Protein AF-A0A7X4L0N2-F1 (afdb_monomer)

Structure (mmCIF, N/CA/C/O backbone):
data_AF-A0A7X4L0N2-F1
#
_entry.id   AF-A0A7X4L0N2-F1
#
loop_
_atom_site.group_PDB
_atom_site.id
_atom_site.type_symbol
_atom_site.label_atom_id
_atom_site.label_alt_id
_atom_site.label_comp_id
_atom_site.label_asym_id
_atom_site.label_entity_id
_atom_site.label_seq_id
_atom_site.pdbx_PDB_ins_code
_atom_site.Cartn_x
_atom_site.Cartn_y
_atom_site.Cartn_z
_atom_site.occupancy
_atom_site.B_iso_or_equiv
_atom_site.auth_seq_id
_atom_site.auth_comp_id
_atom_site.auth_asym_id
_atom_site.auth_atom_id
_atom_site.pdbx_PDB_model_num
ATOM 1 N N . MET A 1 1 ? 17.021 -0.120 -53.418 1.00 39.12 1 MET A N 1
ATOM 2 C CA . MET A 1 1 ? 16.908 1.314 -53.767 1.00 39.12 1 MET A CA 1
ATOM 3 C C . MET A 1 1 ? 18.293 1.989 -53.799 1.00 39.12 1 MET A C 1
ATOM 5 O O . MET A 1 1 ? 18.435 3.093 -53.309 1.00 39.12 1 MET A O 1
ATOM 9 N N . TYR A 1 2 ? 19.312 1.348 -54.395 1.00 42.09 2 TYR A N 1
ATOM 10 C CA . TYR A 1 2 ? 20.674 1.911 -54.547 1.00 42.09 2 TYR A CA 1
ATOM 11 C C . TYR A 1 2 ? 21.175 1.877 -56.008 1.00 42.09 2 TYR A C 1
ATOM 13 O O . TYR A 1 2 ? 22.270 2.333 -56.300 1.00 42.09 2 TYR A O 1
ATOM 21 N N . SER A 1 3 ? 20.363 1.367 -56.946 1.00 41.41 3 SER A N 1
ATOM 22 C CA . SER A 1 3 ? 20.765 1.154 -58.347 1.00 41.41 3 SER A CA 1
ATOM 23 C C . SER A 1 3 ? 20.463 2.333 -59.281 1.00 41.41 3 SER A C 1
ATOM 25 O O . SER A 1 3 ? 20.858 2.289 -60.438 1.00 41.41 3 SER A O 1
ATOM 27 N N . CYS A 1 4 ? 19.730 3.359 -58.830 1.00 43.22 4 CYS A N 1
ATOM 28 C CA . CYS A 1 4 ? 19.146 4.359 -59.738 1.00 43.22 4 CYS A CA 1
ATOM 29 C C . CYS A 1 4 ? 19.800 5.752 -59.669 1.00 43.22 4 CYS A C 1
ATOM 31 O O . CYS A 1 4 ? 19.360 6.669 -60.353 1.00 43.22 4 CYS A O 1
ATOM 33 N N . LEU A 1 5 ? 20.848 5.930 -58.863 1.00 45.19 5 LEU A N 1
ATOM 34 C CA . LEU A 1 5 ? 21.532 7.213 -58.685 1.00 45.19 5 LEU A CA 1
ATOM 35 C C . LEU A 1 5 ? 23.042 7.032 -58.871 1.00 45.19 5 LEU A C 1
ATOM 37 O O . LEU A 1 5 ? 23.766 7.050 -57.885 1.00 45.19 5 LEU A O 1
ATOM 41 N N . THR A 1 6 ? 23.516 6.804 -60.106 1.00 44.19 6 THR A N 1
ATOM 42 C CA . THR A 1 6 ? 24.745 7.421 -60.676 1.00 44.19 6 THR A CA 1
ATOM 43 C C . THR A 1 6 ? 25.108 6.868 -62.061 1.00 44.19 6 THR A C 1
ATOM 45 O O . THR A 1 6 ? 25.056 5.671 -62.314 1.00 44.19 6 THR A O 1
ATOM 48 N N . VAL A 1 7 ? 25.497 7.782 -62.958 1.00 46.03 7 VAL A N 1
ATOM 49 C CA . VAL A 1 7 ? 25.892 7.543 -64.359 1.00 46.03 7 VAL A CA 1
ATOM 50 C C . VAL A 1 7 ? 27.383 7.191 -64.514 1.00 46.03 7 VAL A C 1
ATOM 52 O O . VAL A 1 7 ? 27.776 6.767 -65.591 1.00 46.03 7 VAL A O 1
ATOM 55 N N . HIS A 1 8 ? 28.224 7.294 -63.480 1.00 45.50 8 HIS A N 1
ATOM 56 C CA . HIS A 1 8 ? 29.635 6.873 -63.512 1.00 45.50 8 HIS A CA 1
ATOM 57 C C . HIS A 1 8 ? 30.080 6.398 -62.123 1.00 45.50 8 HIS A C 1
ATOM 59 O O . HIS A 1 8 ? 30.066 7.183 -61.179 1.00 45.50 8 HIS A O 1
ATOM 65 N N . GLY A 1 9 ? 30.523 5.141 -62.034 1.00 45.06 9 GLY A N 1
ATOM 66 C CA . GLY A 1 9 ? 31.128 4.551 -60.839 1.00 45.06 9 GLY A CA 1
ATOM 67 C C . GLY A 1 9 ? 30.098 4.090 -59.812 1.00 45.06 9 GLY A C 1
ATOM 68 O O . GLY A 1 9 ? 29.329 4.887 -59.284 1.00 45.06 9 GLY A O 1
ATOM 69 N N . HIS A 1 10 ? 30.093 2.790 -59.513 1.00 54.72 10 HIS A N 1
ATOM 70 C CA . HIS A 1 10 ? 29.390 2.258 -58.350 1.00 54.72 10 HIS A CA 1
ATOM 71 C C . HIS A 1 10 ? 29.773 3.119 -57.136 1.00 54.72 10 HIS A C 1
ATOM 73 O O . HIS A 1 10 ? 30.952 3.391 -56.930 1.00 54.72 10 HIS A O 1
ATOM 79 N N . GLY A 1 11 ? 28.804 3.586 -56.341 1.00 56.03 11 GLY A N 1
ATOM 80 C CA . GLY A 1 11 ? 29.052 4.382 -55.125 1.00 56.03 11 GLY A CA 1
ATOM 81 C C . GLY A 1 11 ? 29.789 3.621 -54.009 1.00 56.03 11 GLY A C 1
ATOM 82 O O . GLY A 1 11 ? 29.656 3.977 -52.838 1.00 56.03 11 GLY A O 1
ATOM 83 N N . VAL A 1 12 ? 30.517 2.565 -54.377 1.00 60.78 12 VAL A N 1
ATOM 84 C CA . VAL A 1 12 ? 31.237 1.573 -53.590 1.00 60.78 12 VAL A CA 1
ATOM 85 C C . VAL A 1 12 ? 32.522 1.213 -54.351 1.00 60.78 12 VAL A C 1
ATOM 87 O O . VAL A 1 12 ? 32.530 1.156 -55.578 1.00 60.78 12 VAL A O 1
ATOM 90 N N . ASP A 1 13 ? 33.601 0.957 -53.622 1.00 63.72 13 ASP A N 1
ATOM 91 C CA . ASP A 1 13 ? 34.942 0.648 -54.134 1.00 63.72 13 ASP A CA 1
ATOM 92 C C . ASP A 1 13 ? 35.073 -0.674 -54.924 1.00 63.72 13 ASP A C 1
ATOM 94 O O . ASP A 1 13 ? 36.072 -0.870 -55.619 1.00 63.72 13 ASP A O 1
ATOM 98 N N . LYS A 1 14 ? 34.070 -1.564 -54.871 1.00 62.34 14 LYS A N 1
ATOM 99 C CA . LYS A 1 14 ? 34.075 -2.890 -55.518 1.00 62.34 14 LYS A CA 1
ATOM 100 C C . LYS A 1 14 ? 33.005 -3.038 -56.621 1.00 62.34 14 LYS A C 1
ATOM 102 O O . LYS A 1 14 ? 31.831 -2.751 -56.375 1.00 62.34 14 LYS A O 1
ATOM 107 N N . PRO A 1 15 ? 33.360 -3.532 -57.826 1.00 57.97 15 PRO A N 1
ATOM 108 C CA . PRO A 1 15 ? 32.390 -3.852 -58.875 1.00 57.97 15 PRO A CA 1
ATOM 109 C C . PRO A 1 15 ? 31.677 -5.188 -58.595 1.00 57.97 15 PRO A C 1
ATOM 111 O O . PRO A 1 15 ? 32.310 -6.154 -58.178 1.00 57.97 15 PRO A O 1
ATOM 114 N N . GLY A 1 16 ? 30.366 -5.261 -58.862 1.00 65.38 16 GLY A N 1
ATOM 115 C CA . GLY A 1 16 ? 29.588 -6.511 -58.788 1.00 65.38 16 GLY A CA 1
ATOM 116 C C . GLY A 1 16 ? 28.850 -6.797 -57.472 1.00 65.38 16 GLY A C 1
ATOM 117 O O . GLY A 1 16 ? 28.429 -7.933 -57.274 1.00 65.38 16 GLY A O 1
ATOM 118 N N . LEU A 1 17 ? 28.665 -5.806 -56.589 1.00 68.12 17 LEU A N 1
ATOM 119 C CA . LEU A 1 17 ? 27.910 -5.998 -55.342 1.00 68.12 17 LEU A CA 1
ATOM 120 C C . LEU A 1 17 ? 26.422 -6.280 -55.589 1.00 68.12 17 LEU A C 1
ATOM 122 O O . LEU A 1 17 ? 25.733 -5.541 -56.298 1.00 68.12 17 LEU A O 1
ATOM 126 N N . GLY A 1 18 ? 25.923 -7.326 -54.934 1.00 75.06 18 GLY A N 1
ATOM 127 C CA . GLY A 1 18 ? 24.515 -7.693 -54.905 1.00 75.06 18 GLY A CA 1
ATOM 128 C C . GLY A 1 18 ? 23.736 -7.014 -53.774 1.00 75.06 18 GLY A C 1
ATOM 129 O O . GLY A 1 18 ? 24.274 -6.326 -52.910 1.00 75.06 18 GLY A O 1
ATOM 130 N N . PHE A 1 19 ? 22.421 -7.249 -53.743 1.00 74.50 19 PHE A N 1
ATOM 131 C CA . PHE A 1 19 ? 21.537 -6.746 -52.682 1.00 74.50 19 PHE A CA 1
ATOM 132 C C . PHE A 1 19 ? 21.931 -7.249 -51.280 1.00 74.50 19 PHE A C 1
ATOM 134 O O . PHE A 1 19 ? 21.833 -6.502 -50.307 1.00 74.50 19 PHE A O 1
ATOM 141 N N . LEU A 1 20 ? 22.406 -8.495 -51.184 1.00 78.31 20 LEU A N 1
ATOM 142 C CA . LEU A 1 20 ? 22.849 -9.098 -49.925 1.00 78.31 20 LEU A CA 1
ATOM 143 C C . LEU A 1 20 ? 24.109 -8.423 -49.364 1.00 78.31 20 LEU A C 1
ATOM 145 O O . LEU A 1 20 ? 24.191 -8.241 -48.152 1.00 78.31 20 LEU A O 1
ATOM 149 N N . ASP A 1 21 ? 25.026 -7.970 -50.223 1.00 78.50 21 ASP A N 1
ATOM 150 C CA . ASP A 1 21 ? 26.235 -7.249 -49.801 1.00 78.50 21 ASP A CA 1
ATOM 151 C C . ASP A 1 21 ? 25.887 -5.879 -49.203 1.00 78.50 21 ASP A C 1
ATOM 153 O O . ASP A 1 21 ? 26.516 -5.428 -48.248 1.00 78.50 21 ASP A O 1
ATOM 157 N N . GLY A 1 22 ? 24.825 -5.240 -49.712 1.00 77.31 22 GLY A N 1
ATOM 158 C CA . GLY A 1 22 ? 24.276 -4.009 -49.140 1.00 77.31 22 GLY A CA 1
ATOM 159 C C . GLY A 1 22 ? 23.660 -4.211 -47.750 1.00 77.31 22 GLY A C 1
ATOM 160 O O . GLY A 1 22 ? 23.876 -3.390 -46.861 1.00 77.31 22 GLY A O 1
ATOM 161 N N . ILE A 1 23 ? 22.938 -5.319 -47.531 1.00 80.50 23 ILE A N 1
ATOM 162 C CA . ILE A 1 23 ? 22.416 -5.680 -46.199 1.00 80.50 23 ILE A CA 1
ATOM 163 C C . ILE A 1 23 ? 23.567 -5.991 -45.240 1.00 80.50 23 ILE A C 1
ATOM 165 O O . ILE A 1 23 ? 23.555 -5.521 -44.104 1.00 80.50 23 ILE A O 1
ATOM 169 N N . TYR A 1 24 ? 24.565 -6.752 -45.692 1.00 84.38 24 TYR A N 1
ATOM 170 C CA . TYR A 1 24 ? 25.760 -7.052 -44.907 1.00 84.38 24 TYR A CA 1
ATOM 171 C C . TYR A 1 24 ? 26.485 -5.764 -44.490 1.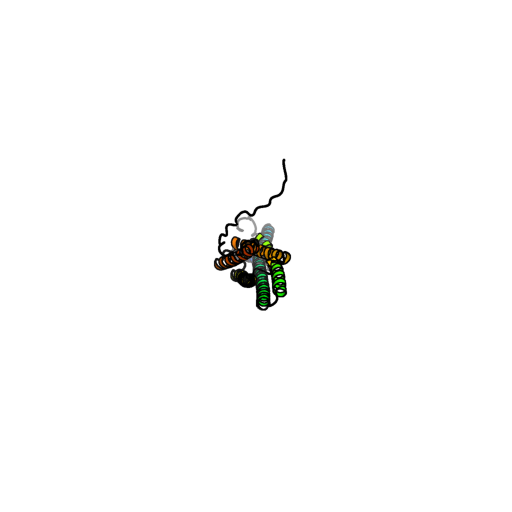00 84.38 24 TYR A C 1
ATOM 173 O O . TYR A 1 24 ? 26.742 -5.570 -43.302 1.00 84.38 24 TYR A O 1
ATOM 181 N N . PHE A 1 25 ? 26.710 -4.837 -45.428 1.00 81.88 25 PHE A N 1
ATOM 182 C CA . PHE A 1 25 ? 27.311 -3.537 -45.134 1.00 81.88 25 PHE A CA 1
ATOM 183 C C . PHE A 1 25 ? 26.478 -2.722 -44.129 1.00 81.88 25 PHE A C 1
ATOM 185 O O . PHE A 1 25 ? 27.037 -2.177 -43.176 1.00 81.88 25 PHE A O 1
ATOM 192 N N . SER A 1 26 ? 25.147 -2.688 -44.268 1.00 80.62 26 SER A N 1
ATOM 193 C CA . SER A 1 26 ? 24.251 -1.993 -43.327 1.00 80.62 26 SER A CA 1
ATOM 194 C C . SER A 1 26 ? 24.317 -2.601 -41.917 1.00 80.62 26 SER A C 1
ATOM 196 O O . SER A 1 26 ? 24.501 -1.874 -40.942 1.00 80.62 26 SER A O 1
ATOM 198 N N . ILE A 1 27 ? 24.287 -3.934 -41.785 1.00 82.56 27 ILE A N 1
ATOM 199 C CA . ILE A 1 27 ? 24.393 -4.626 -40.487 1.00 82.56 27 ILE A CA 1
ATOM 200 C C . ILE A 1 27 ? 25.751 -4.362 -39.829 1.00 82.56 27 ILE A C 1
ATOM 202 O O . ILE A 1 27 ? 25.794 -3.995 -38.656 1.00 82.56 27 ILE A O 1
ATOM 206 N N . VAL A 1 28 ? 26.858 -4.521 -40.562 1.00 84.38 28 VAL A N 1
ATOM 207 C CA . VAL A 1 28 ? 28.227 -4.290 -40.058 1.00 84.38 28 VAL A CA 1
ATOM 208 C C . VAL A 1 28 ? 28.423 -2.836 -39.622 1.00 84.38 28 VAL A C 1
ATOM 210 O O . VAL A 1 28 ? 29.102 -2.573 -38.628 1.00 84.38 28 VAL A O 1
ATOM 213 N N . THR A 1 29 ? 27.795 -1.893 -40.325 1.00 81.62 29 THR A N 1
ATOM 214 C CA . THR A 1 29 ? 27.862 -0.466 -39.989 1.00 81.62 29 THR A CA 1
ATOM 215 C C . THR A 1 29 ? 26.979 -0.123 -38.780 1.00 81.62 29 THR A C 1
ATOM 217 O O . THR A 1 29 ? 27.439 0.561 -37.871 1.00 81.62 29 THR A O 1
ATOM 220 N N . VAL A 1 30 ? 25.744 -0.638 -38.702 1.00 79.75 30 VAL A N 1
ATOM 221 C CA . VAL A 1 30 ? 24.815 -0.408 -37.571 1.00 79.75 30 VAL A CA 1
ATOM 222 C C . VAL A 1 30 ? 25.285 -1.084 -36.279 1.00 79.75 30 VAL A C 1
ATOM 224 O O . VAL A 1 30 ? 25.064 -0.560 -35.190 1.00 79.75 30 VAL A O 1
ATOM 227 N N . THR A 1 31 ? 25.953 -2.234 -36.378 1.00 82.44 31 THR A N 1
ATOM 228 C CA . THR A 1 31 ? 26.570 -2.927 -35.230 1.00 82.44 31 THR A CA 1
ATOM 229 C C . THR A 1 31 ? 27.902 -2.311 -34.800 1.00 82.44 31 THR A C 1
ATOM 231 O O . THR A 1 31 ? 28.523 -2.807 -33.861 1.00 82.44 31 THR A O 1
ATOM 234 N N . SER A 1 32 ? 28.344 -1.235 -35.462 1.00 81.88 32 SER A N 1
ATOM 235 C CA . SER A 1 32 ? 29.634 -0.577 -35.232 1.00 81.88 32 SER A CA 1
ATOM 236 C C . SER A 1 32 ? 30.846 -1.505 -35.402 1.00 81.88 32 SER A C 1
ATOM 238 O O . SER A 1 32 ? 31.927 -1.182 -34.916 1.00 81.88 32 SER A O 1
ATOM 240 N N . LEU A 1 33 ? 30.687 -2.651 -36.079 1.00 87.25 33 LEU A N 1
ATOM 241 C CA . LEU A 1 33 ? 31.784 -3.579 -36.366 1.00 87.25 33 LEU A CA 1
ATOM 242 C C . LEU A 1 33 ? 32.741 -2.982 -37.400 1.00 87.25 33 LEU A C 1
ATOM 244 O O . LEU A 1 33 ? 33.952 -3.051 -37.221 1.00 87.25 33 LEU A O 1
ATOM 248 N N . GLY A 1 34 ? 32.189 -2.387 -38.465 1.00 82.44 34 GLY A N 1
ATOM 249 C CA . GLY A 1 34 ? 32.935 -1.568 -39.424 1.00 82.44 34 GLY A CA 1
ATOM 250 C C . GLY A 1 34 ? 34.180 -2.233 -40.021 1.00 82.44 34 GLY A C 1
ATOM 251 O O . GLY A 1 34 ? 35.239 -1.614 -40.024 1.00 82.44 34 GLY A O 1
ATOM 252 N N . TYR A 1 35 ? 34.072 -3.462 -40.541 1.00 84.62 35 TYR A N 1
ATOM 253 C CA . TYR A 1 35 ? 35.218 -4.213 -41.083 1.00 84.62 35 TYR A CA 1
ATOM 254 C C . TYR A 1 35 ? 36.000 -3.484 -42.191 1.00 84.62 35 TYR A C 1
ATOM 256 O O . TYR A 1 35 ? 37.173 -3.786 -42.404 1.00 84.62 35 TYR A O 1
ATOM 264 N N . GLY A 1 36 ? 35.375 -2.522 -42.881 1.00 80.94 36 GLY A N 1
ATOM 265 C CA . GLY A 1 36 ? 36.030 -1.687 -43.895 1.00 80.94 36 GLY A CA 1
ATOM 266 C C . GLY A 1 36 ? 36.284 -2.402 -45.224 1.00 80.94 36 GLY A C 1
ATOM 267 O O . GLY A 1 36 ? 36.993 -1.884 -46.080 1.00 80.94 36 GLY A O 1
ATOM 268 N N . ASP A 1 37 ? 35.696 -3.580 -45.412 1.00 81.44 37 ASP A N 1
ATOM 269 C CA . ASP A 1 37 ? 35.765 -4.385 -46.629 1.00 81.44 37 ASP A CA 1
ATOM 270 C C . ASP A 1 37 ? 34.913 -3.829 -47.778 1.00 81.44 37 ASP A C 1
ATOM 272 O O . ASP A 1 37 ? 35.160 -4.163 -48.937 1.00 81.44 37 ASP A O 1
ATOM 276 N N . ILE A 1 38 ? 33.924 -2.995 -47.468 1.00 78.00 38 ILE A N 1
ATOM 277 C CA . ILE A 1 38 ? 33.079 -2.270 -48.416 1.00 78.00 38 ILE A CA 1
ATOM 278 C C . ILE A 1 38 ? 33.097 -0.804 -47.988 1.00 78.00 38 ILE A C 1
ATOM 280 O O . ILE A 1 38 ? 32.747 -0.493 -46.850 1.00 78.00 38 ILE A O 1
ATOM 284 N N . SER A 1 39 ? 33.511 0.102 -48.878 1.00 77.00 39 SER A N 1
ATOM 285 C CA . SER A 1 39 ? 33.656 1.524 -48.539 1.00 77.00 39 SER A CA 1
ATOM 286 C C . SER A 1 39 ? 32.832 2.430 -49.464 1.00 77.00 39 SER A C 1
ATOM 288 O O . SER A 1 39 ? 33.034 2.406 -50.681 1.00 77.00 39 SER A O 1
ATOM 290 N N . PRO A 1 40 ? 31.928 3.278 -48.927 1.00 75.25 40 PRO A N 1
ATOM 291 C CA . PRO A 1 40 ? 31.160 4.213 -49.741 1.00 75.25 40 PRO A CA 1
ATOM 292 C C . PRO A 1 40 ? 32.060 5.323 -50.310 1.00 75.25 40 PRO A C 1
ATOM 294 O O . PRO A 1 40 ? 32.853 5.951 -49.594 1.00 75.25 40 PRO A O 1
ATOM 297 N N . VAL A 1 41 ? 31.918 5.611 -51.604 1.00 77.81 41 VAL A N 1
ATOM 298 C CA . VAL A 1 41 ? 32.644 6.679 -52.312 1.00 77.81 41 VAL A CA 1
ATOM 299 C C . VAL A 1 41 ? 31.687 7.746 -52.854 1.00 77.81 41 VAL A C 1
ATOM 301 O O . VAL A 1 41 ? 30.628 7.449 -53.401 1.00 77.81 41 VAL A O 1
ATOM 304 N N . GLY A 1 42 ? 32.056 9.022 -52.699 1.00 79.56 42 GLY A N 1
ATOM 305 C CA . GLY A 1 42 ? 31.244 10.153 -53.161 1.00 79.56 42 GLY A CA 1
ATOM 306 C C . GLY A 1 42 ? 29.996 10.404 -52.303 1.00 79.56 42 GLY A C 1
ATOM 307 O O . GLY A 1 42 ? 30.075 10.438 -51.075 1.00 79.56 42 GLY A O 1
ATOM 308 N N . LEU A 1 43 ? 28.841 10.605 -52.950 1.00 75.31 43 LEU A N 1
ATOM 309 C CA . LEU A 1 43 ? 27.569 10.966 -52.299 1.00 75.31 43 LEU A CA 1
ATOM 310 C C . LEU A 1 43 ? 27.000 9.868 -51.382 1.00 75.31 43 LEU A C 1
ATOM 312 O O . LEU A 1 43 ? 26.244 10.177 -50.461 1.00 75.31 43 LEU A O 1
ATOM 316 N N . SER A 1 44 ? 27.385 8.603 -51.580 1.00 76.81 44 SER A N 1
ATOM 317 C CA . SER A 1 44 ? 26.950 7.491 -50.725 1.00 76.81 44 SER A CA 1
ATOM 318 C C . SER A 1 44 ? 27.441 7.633 -49.281 1.00 76.81 44 SER A C 1
ATOM 320 O O . SER A 1 44 ? 26.746 7.197 -48.371 1.00 76.81 44 SER A O 1
ATOM 322 N N . ARG A 1 45 ? 28.563 8.330 -49.032 1.00 78.81 45 ARG A N 1
ATOM 323 C CA . ARG A 1 45 ? 29.067 8.605 -47.670 1.00 78.81 45 ARG A CA 1
ATOM 324 C C . ARG A 1 45 ? 28.071 9.388 -46.818 1.00 78.81 45 ARG A C 1
ATOM 326 O O . ARG A 1 45 ? 27.924 9.100 -45.635 1.00 78.81 45 ARG A O 1
ATOM 333 N N . LEU A 1 46 ? 27.378 10.360 -47.417 1.00 81.50 46 LEU A N 1
ATOM 334 C CA . LEU A 1 46 ? 26.361 11.151 -46.718 1.00 81.50 46 LEU A CA 1
ATOM 335 C C . LEU A 1 46 ? 25.125 10.308 -46.399 1.00 81.50 46 LEU A C 1
ATOM 337 O O . LEU A 1 46 ? 24.596 10.394 -45.296 1.00 81.50 46 LEU A O 1
ATOM 341 N N . ILE A 1 47 ? 24.698 9.466 -47.341 1.00 81.38 47 ILE A N 1
ATOM 342 C CA . ILE A 1 47 ? 23.543 8.577 -47.163 1.00 81.38 47 ILE A CA 1
ATOM 343 C C . ILE A 1 47 ? 23.819 7.562 -46.051 1.00 81.38 47 ILE A C 1
ATOM 345 O O . ILE A 1 47 ? 22.987 7.403 -45.166 1.00 81.38 47 ILE A O 1
ATOM 349 N N . VAL A 1 48 ? 25.003 6.946 -46.050 1.00 82.12 48 VAL A N 1
ATOM 350 C CA . VAL A 1 48 ? 25.427 6.005 -45.003 1.00 82.12 48 VAL A CA 1
ATOM 351 C C . VAL A 1 48 ? 25.538 6.707 -43.648 1.00 82.12 48 VAL A C 1
ATOM 353 O O . VAL A 1 48 ? 25.072 6.178 -42.645 1.00 82.12 48 VAL A O 1
ATOM 356 N N . GLY A 1 49 ? 26.082 7.927 -43.601 1.00 81.94 49 GLY A N 1
ATOM 357 C CA . GLY A 1 49 ? 26.124 8.718 -42.368 1.00 81.94 49 GLY A CA 1
ATOM 358 C C . GLY A 1 49 ? 24.731 8.998 -41.793 1.00 81.94 49 GLY A C 1
ATOM 359 O O . GLY A 1 49 ? 24.510 8.830 -40.594 1.00 81.94 49 GLY A O 1
ATOM 360 N N . LEU A 1 50 ? 23.768 9.368 -42.643 1.00 85.69 50 LEU A N 1
ATOM 361 C CA . LEU A 1 50 ? 22.375 9.557 -42.232 1.00 85.69 50 LEU A CA 1
ATOM 362 C C . LEU A 1 50 ? 21.720 8.239 -41.800 1.00 85.69 50 LEU A C 1
ATOM 364 O O . LEU A 1 50 ? 21.032 8.216 -40.784 1.00 85.69 50 LEU A O 1
ATOM 368 N N . GLU A 1 51 ? 21.954 7.147 -42.528 1.00 83.44 51 GLU A N 1
ATOM 369 C CA . GLU A 1 51 ? 21.451 5.810 -42.194 1.00 83.44 51 GLU A CA 1
ATOM 370 C C . GLU A 1 51 ? 21.899 5.379 -40.792 1.00 83.44 51 GLU A C 1
ATOM 372 O O . GLU A 1 51 ? 21.072 4.958 -39.982 1.00 83.44 51 GLU A O 1
ATOM 377 N N . VAL A 1 52 ? 23.180 5.570 -40.466 1.00 85.25 52 VAL A N 1
ATOM 378 C CA . VAL A 1 52 ? 23.733 5.270 -39.139 1.00 85.25 52 VAL A CA 1
ATOM 379 C C . VAL A 1 52 ? 23.101 6.153 -38.066 1.00 85.25 52 VAL A C 1
ATOM 381 O O . VAL A 1 52 ? 22.680 5.641 -37.029 1.00 85.25 52 VAL A O 1
ATOM 384 N N . LEU A 1 53 ? 22.967 7.461 -38.308 1.00 88.19 53 LEU A N 1
ATOM 385 C CA . LEU A 1 53 ? 22.324 8.377 -37.359 1.00 88.19 53 LEU A CA 1
ATOM 386 C C . LEU A 1 53 ? 20.875 7.968 -37.056 1.00 88.19 53 LEU A C 1
ATOM 388 O O . LEU A 1 53 ? 20.478 7.923 -35.889 1.00 88.19 53 LEU A O 1
ATOM 392 N N . PHE A 1 54 ? 20.094 7.623 -38.082 1.00 87.75 54 PHE A N 1
ATOM 393 C CA . PHE A 1 54 ? 18.724 7.140 -37.903 1.00 87.75 54 PHE A CA 1
ATOM 394 C C . PHE A 1 54 ? 18.676 5.775 -37.207 1.00 87.75 54 PHE A C 1
ATOM 396 O O . PHE A 1 54 ? 17.858 5.588 -36.304 1.00 87.75 54 PHE A O 1
ATOM 403 N N . GLY A 1 55 ? 19.559 4.842 -37.570 1.00 83.81 55 GLY A N 1
ATOM 404 C CA . GLY A 1 55 ? 19.656 3.525 -36.937 1.00 83.81 55 GLY A CA 1
ATOM 405 C C . GLY A 1 55 ? 19.946 3.620 -35.438 1.00 83.81 55 GLY A C 1
ATOM 406 O O . GLY A 1 55 ? 19.244 3.005 -34.632 1.00 83.81 55 GLY A O 1
ATOM 407 N N . LEU A 1 56 ? 20.908 4.462 -35.049 1.00 86.94 56 LEU A N 1
ATOM 408 C CA . LEU A 1 56 ? 21.232 4.722 -33.643 1.00 86.94 56 LEU A CA 1
ATOM 409 C C . LEU A 1 56 ? 20.066 5.382 -32.897 1.00 86.94 56 LEU A C 1
ATOM 411 O O . LEU A 1 56 ? 19.747 4.971 -31.780 1.00 86.94 56 LEU A O 1
ATOM 415 N N . ALA A 1 57 ? 19.395 6.364 -33.507 1.00 90.62 57 ALA A N 1
ATOM 416 C CA . ALA A 1 57 ? 18.244 7.026 -32.894 1.00 90.62 57 ALA A CA 1
ATOM 417 C C . ALA A 1 57 ? 17.085 6.045 -32.638 1.00 90.62 57 ALA A C 1
ATOM 419 O O . ALA A 1 57 ? 16.521 6.017 -31.541 1.00 90.62 57 ALA A O 1
ATOM 420 N N . ILE A 1 58 ? 16.758 5.197 -33.619 1.00 90.12 58 ILE A N 1
ATOM 421 C CA . ILE A 1 58 ? 15.696 4.189 -33.499 1.00 90.12 58 ILE A CA 1
ATOM 422 C C . ILE A 1 58 ? 16.053 3.152 -32.430 1.00 90.12 58 ILE A C 1
ATOM 424 O O . ILE A 1 58 ? 15.207 2.837 -31.589 1.00 90.12 58 ILE A O 1
ATOM 428 N N . MET A 1 59 ? 17.297 2.661 -32.412 1.00 88.62 59 MET A N 1
ATOM 429 C CA . MET A 1 59 ? 17.761 1.727 -31.382 1.00 88.62 59 MET A CA 1
ATOM 430 C C . MET A 1 59 ? 17.675 2.339 -29.981 1.00 88.62 59 MET A C 1
ATOM 432 O O . MET A 1 59 ? 17.150 1.701 -29.068 1.00 88.62 59 MET A O 1
ATOM 436 N N . GLY A 1 60 ? 18.090 3.598 -29.816 1.00 91.94 60 GLY A N 1
ATOM 437 C CA . GLY A 1 60 ? 17.971 4.320 -28.549 1.00 91.94 60 GLY A CA 1
ATOM 438 C C . GLY A 1 60 ? 16.523 4.422 -28.060 1.00 91.94 60 GLY A C 1
ATOM 439 O O . GLY A 1 60 ? 16.235 4.119 -26.901 1.00 91.94 60 GLY A O 1
ATOM 440 N N . ILE A 1 61 ? 15.586 4.766 -28.950 1.00 94.88 61 ILE A N 1
ATOM 441 C CA . ILE A 1 61 ? 14.153 4.834 -28.621 1.00 94.88 61 ILE A CA 1
ATOM 442 C C . ILE A 1 61 ? 13.602 3.446 -28.271 1.00 94.88 61 ILE A C 1
ATOM 444 O O . ILE A 1 61 ? 12.823 3.313 -27.325 1.00 94.88 61 ILE A O 1
ATOM 448 N N . MET A 1 62 ? 13.995 2.403 -29.004 1.00 93.88 62 MET A N 1
ATOM 449 C CA . MET A 1 62 ? 13.547 1.029 -28.765 1.00 93.88 62 MET A CA 1
ATOM 450 C C . MET A 1 62 ? 13.978 0.550 -27.374 1.00 93.88 62 MET A C 1
ATOM 452 O O . MET A 1 62 ? 13.131 0.122 -26.584 1.00 93.88 62 MET A O 1
ATOM 456 N N . ILE A 1 63 ? 15.256 0.742 -27.031 1.00 95.44 63 ILE A N 1
ATOM 457 C CA . ILE A 1 63 ? 15.800 0.445 -25.701 1.00 95.44 63 ILE A CA 1
ATOM 458 C C . ILE A 1 63 ? 15.060 1.255 -24.632 1.00 95.44 63 ILE A C 1
ATOM 460 O O . ILE A 1 63 ? 14.592 0.683 -23.648 1.00 95.44 63 ILE A O 1
ATOM 464 N N . ALA A 1 64 ? 14.870 2.562 -24.838 1.00 95.62 64 ALA A N 1
ATOM 465 C CA . ALA A 1 64 ? 14.164 3.418 -23.887 1.00 95.62 64 ALA A CA 1
ATOM 466 C C . ALA A 1 64 ? 12.726 2.940 -23.628 1.00 95.62 64 ALA A C 1
ATOM 468 O O . ALA A 1 64 ? 12.291 2.890 -22.478 1.00 95.62 64 ALA A O 1
ATOM 469 N N . LYS A 1 65 ? 11.987 2.523 -24.666 1.00 94.56 65 LYS A N 1
ATOM 470 C CA . LYS A 1 65 ? 10.621 1.998 -24.505 1.00 94.56 65 LYS A CA 1
ATOM 471 C C . LYS A 1 65 ? 10.594 0.648 -23.798 1.00 94.56 65 LY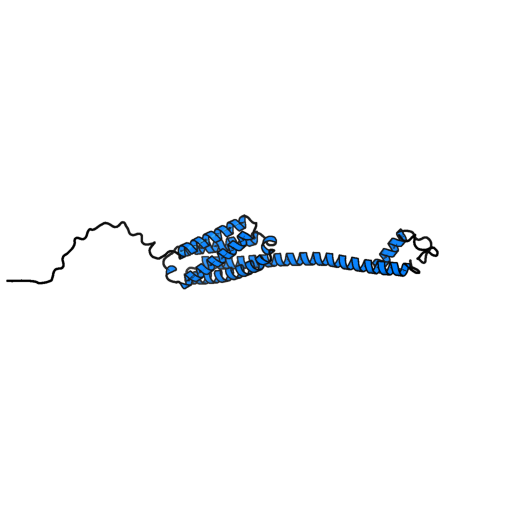S A C 1
ATOM 473 O O . LYS A 1 65 ? 9.712 0.429 -22.967 1.00 94.56 65 LYS A O 1
ATOM 478 N N . VAL A 1 66 ? 11.531 -0.252 -24.099 1.00 96.00 66 VAL A N 1
ATOM 479 C CA . VAL A 1 66 ? 11.633 -1.550 -23.413 1.00 96.00 66 VAL A CA 1
ATOM 480 C C . VAL A 1 66 ? 11.955 -1.341 -21.933 1.00 96.00 66 VAL A C 1
ATOM 482 O O . VAL A 1 66 ? 11.253 -1.881 -21.076 1.00 96.00 66 VAL A O 1
ATOM 485 N N . THR A 1 67 ? 12.945 -0.504 -21.624 1.00 95.94 67 THR A N 1
ATOM 486 C CA . THR A 1 67 ? 13.336 -0.173 -20.248 1.00 95.94 67 THR A CA 1
ATOM 487 C C . THR A 1 67 ? 12.212 0.538 -19.502 1.00 95.94 67 THR A C 1
ATOM 489 O O . THR A 1 67 ? 11.895 0.154 -18.380 1.00 95.94 67 THR A O 1
ATOM 492 N N . SER A 1 68 ? 11.542 1.508 -20.132 1.00 94.25 68 SER A N 1
ATOM 493 C CA . SER A 1 68 ? 10.399 2.213 -19.543 1.00 94.25 68 SER A CA 1
ATOM 494 C C . SER A 1 68 ? 9.264 1.248 -19.190 1.00 94.25 68 SER A C 1
ATOM 496 O O . SER A 1 68 ? 8.785 1.272 -18.061 1.00 94.25 68 SER A O 1
ATOM 498 N N . ARG A 1 69 ? 8.898 0.318 -20.086 1.00 91.81 69 ARG A N 1
ATOM 499 C CA . ARG A 1 69 ? 7.872 -0.701 -19.796 1.00 91.81 69 ARG A CA 1
ATOM 500 C C . ARG A 1 69 ? 8.258 -1.606 -18.630 1.00 91.81 69 ARG A C 1
ATOM 502 O O . ARG A 1 69 ? 7.418 -1.893 -17.780 1.00 91.81 69 ARG A O 1
ATOM 509 N N . ARG A 1 70 ? 9.516 -2.058 -18.585 1.00 90.88 70 ARG A N 1
ATOM 510 C CA . ARG A 1 70 ? 10.033 -2.885 -17.483 1.00 90.88 70 ARG A CA 1
ATOM 511 C C . ARG A 1 70 ? 9.969 -2.119 -16.165 1.00 90.88 70 ARG A C 1
ATOM 513 O O . ARG A 1 70 ? 9.435 -2.642 -15.195 1.00 90.88 70 ARG A O 1
ATOM 520 N N . LEU A 1 71 ? 10.455 -0.880 -16.150 1.00 94.00 71 LEU A N 1
ATOM 521 C CA . LEU A 1 71 ? 10.460 -0.028 -14.966 1.00 94.00 71 LEU A CA 1
ATOM 522 C C . LEU A 1 71 ? 9.040 0.233 -14.457 1.00 94.00 71 LEU A C 1
ATOM 524 O O . LEU A 1 71 ? 8.773 -0.003 -13.283 1.00 94.00 71 LEU A O 1
ATOM 528 N N . SER A 1 72 ? 8.117 0.638 -15.334 1.00 89.62 72 SER A N 1
ATOM 529 C CA . SER A 1 72 ? 6.715 0.864 -14.966 1.00 89.62 72 SER A CA 1
ATOM 530 C C . SER A 1 72 ? 6.070 -0.388 -14.370 1.00 89.62 72 SER A C 1
ATOM 532 O O . SER A 1 72 ? 5.367 -0.289 -13.369 1.00 89.62 72 SER A O 1
ATOM 534 N N . TYR A 1 73 ? 6.359 -1.568 -14.927 1.00 87.81 73 TYR A N 1
ATOM 535 C CA . TYR A 1 73 ? 5.875 -2.836 -14.382 1.00 87.81 73 TYR A CA 1
ATOM 536 C C . TYR A 1 73 ? 6.434 -3.125 -12.979 1.00 87.81 73 TYR A C 1
ATOM 538 O O . TYR A 1 73 ? 5.675 -3.479 -12.077 1.00 87.81 73 TYR A O 1
ATOM 546 N N . TYR A 1 74 ? 7.744 -2.954 -12.764 1.00 88.38 74 TYR A N 1
ATOM 547 C CA . TYR A 1 74 ? 8.353 -3.173 -11.446 1.00 88.38 74 TYR A CA 1
ATOM 548 C C . TYR A 1 74 ? 7.825 -2.195 -10.394 1.00 88.38 74 TYR A C 1
ATOM 550 O O . TYR A 1 74 ? 7.496 -2.615 -9.288 1.00 88.38 74 TYR A O 1
ATOM 558 N N . VAL A 1 75 ? 7.688 -0.918 -10.751 1.00 89.38 75 VAL A N 1
ATOM 559 C CA . VAL A 1 75 ? 7.178 0.131 -9.861 1.00 89.38 75 VAL A CA 1
ATOM 560 C C . VAL A 1 75 ? 5.733 -0.155 -9.445 1.00 89.38 75 VAL A C 1
ATOM 562 O O . VAL A 1 75 ? 5.423 -0.120 -8.258 1.00 89.38 75 VAL A O 1
ATOM 565 N N . GLN A 1 76 ? 4.860 -0.529 -10.388 1.00 85.88 76 GLN A N 1
ATOM 566 C CA . GLN A 1 76 ? 3.474 -0.894 -10.069 1.00 85.88 76 GLN A CA 1
ATOM 567 C C . GLN A 1 76 ? 3.390 -2.094 -9.119 1.00 85.88 76 GLN A C 1
ATOM 569 O O . GLN A 1 76 ? 2.594 -2.088 -8.182 1.00 85.88 76 GLN A O 1
ATOM 574 N N . ARG A 1 77 ? 4.229 -3.116 -9.325 1.00 85.00 77 ARG A N 1
ATOM 575 C CA . ARG A 1 77 ? 4.259 -4.286 -8.435 1.00 85.00 77 ARG A CA 1
ATOM 576 C C . ARG A 1 77 ? 4.812 -3.975 -7.052 1.00 85.00 77 ARG A C 1
ATOM 578 O O . ARG A 1 77 ? 4.376 -4.605 -6.093 1.00 85.00 77 ARG A O 1
ATOM 585 N N . LEU A 1 78 ? 5.751 -3.037 -6.946 1.00 89.12 78 LEU A N 1
ATOM 586 C CA . LEU A 1 78 ? 6.261 -2.588 -5.656 1.00 89.12 78 LEU A CA 1
ATOM 587 C C . LEU A 1 78 ? 5.156 -1.892 -4.856 1.00 89.12 78 LEU A C 1
ATOM 589 O O . LEU A 1 78 ? 4.875 -2.320 -3.742 1.00 89.12 78 LEU A O 1
ATOM 593 N N . PHE A 1 79 ? 4.455 -0.927 -5.461 1.00 86.88 79 PHE A N 1
ATOM 594 C CA . PHE A 1 79 ? 3.323 -0.255 -4.815 1.00 86.88 79 PHE A CA 1
ATOM 595 C C . PHE A 1 79 ? 2.228 -1.238 -4.380 1.00 86.88 79 PHE A C 1
ATOM 597 O O . PHE A 1 79 ? 1.734 -1.151 -3.259 1.00 86.88 79 PHE A O 1
ATOM 604 N N . ALA A 1 80 ? 1.908 -2.228 -5.224 1.00 85.38 80 ALA A N 1
ATOM 605 C CA . ALA A 1 80 ? 0.984 -3.311 -4.883 1.00 85.38 80 ALA A CA 1
ATOM 606 C C . ALA A 1 80 ? 1.395 -4.050 -3.604 1.00 85.38 80 ALA A C 1
ATOM 608 O O . ALA A 1 80 ? 0.594 -4.253 -2.689 1.00 85.38 80 ALA A O 1
ATOM 609 N N . ALA A 1 81 ? 2.661 -4.470 -3.564 1.00 88.00 81 ALA A N 1
ATOM 610 C CA . ALA A 1 81 ? 3.213 -5.247 -2.470 1.00 88.00 81 ALA A CA 1
ATOM 611 C C . ALA A 1 81 ? 3.293 -4.420 -1.185 1.00 88.00 81 ALA A C 1
ATOM 613 O O . ALA A 1 81 ? 2.985 -4.942 -0.117 1.00 88.00 81 ALA A O 1
ATOM 614 N N . ASP A 1 82 ? 3.670 -3.147 -1.279 1.00 89.81 82 ASP A N 1
ATOM 615 C CA . ASP A 1 82 ? 3.786 -2.257 -0.128 1.00 89.81 82 ASP A CA 1
ATOM 616 C C . ASP A 1 82 ? 2.419 -1.923 0.469 1.00 89.81 82 ASP A C 1
ATOM 618 O O . ASP A 1 82 ? 2.243 -2.057 1.681 1.00 89.81 82 ASP A O 1
ATOM 622 N N . ALA A 1 83 ? 1.415 -1.620 -0.357 1.00 88.69 83 ALA A N 1
ATOM 623 C CA . ALA A 1 83 ? 0.055 -1.396 0.123 1.00 88.69 83 ALA A CA 1
ATOM 624 C C . ALA A 1 83 ? -0.539 -2.662 0.765 1.00 88.69 83 ALA A C 1
ATOM 626 O O . ALA A 1 83 ? -1.148 -2.614 1.836 1.00 88.69 83 ALA A O 1
ATOM 627 N N . GLN A 1 84 ? -0.292 -3.833 0.168 1.00 91.31 84 GLN A N 1
ATOM 628 C CA . GLN A 1 84 ? -0.694 -5.115 0.747 1.00 91.31 84 GLN A CA 1
ATOM 629 C C . GLN A 1 84 ? 0.012 -5.397 2.083 1.00 91.31 84 GLN A C 1
ATOM 631 O O . GLN A 1 84 ? -0.629 -5.841 3.038 1.00 91.31 84 GLN A O 1
ATOM 636 N N . ARG A 1 85 ? 1.321 -5.134 2.176 1.00 91.44 85 ARG A N 1
ATOM 637 C CA . ARG A 1 85 ? 2.093 -5.258 3.424 1.00 91.44 85 ARG A CA 1
ATOM 638 C C . ARG A 1 85 ? 1.560 -4.322 4.493 1.00 91.44 85 ARG A C 1
ATOM 640 O O . ARG A 1 85 ? 1.394 -4.753 5.631 1.00 91.44 85 ARG A O 1
ATOM 647 N N . TYR A 1 86 ? 1.253 -3.082 4.126 1.00 91.00 86 TYR A N 1
ATOM 648 C CA . TYR A 1 86 ? 0.669 -2.113 5.035 1.00 91.00 86 TYR A CA 1
ATOM 649 C C . TYR A 1 86 ? -0.659 -2.631 5.601 1.00 91.00 86 TYR A C 1
ATOM 651 O O . TYR A 1 86 ? -0.780 -2.744 6.819 1.00 91.00 86 TYR A O 1
ATOM 659 N N . LEU A 1 87 ? -1.606 -3.051 4.752 1.00 91.75 87 LEU A N 1
ATOM 660 C CA . LEU A 1 87 ? -2.899 -3.590 5.197 1.00 91.75 87 LEU A CA 1
ATOM 661 C C . LEU A 1 87 ? -2.759 -4.848 6.060 1.00 91.75 87 LEU A C 1
ATOM 663 O O . LEU A 1 87 ? -3.450 -4.976 7.071 1.00 91.75 87 LEU A O 1
ATOM 667 N N . ASN A 1 88 ? -1.857 -5.761 5.697 1.00 92.56 88 ASN A N 1
ATOM 668 C CA . ASN A 1 88 ? -1.586 -6.950 6.503 1.00 92.56 88 ASN A CA 1
ATOM 669 C C . ASN A 1 88 ? -1.022 -6.560 7.875 1.00 92.56 88 ASN A C 1
ATOM 671 O O . ASN A 1 88 ? -1.544 -7.015 8.884 1.00 92.56 88 ASN A O 1
ATOM 675 N N . SER A 1 89 ? -0.052 -5.643 7.927 1.00 94.00 89 SER A N 1
ATOM 676 C CA . SER A 1 89 ? 0.507 -5.162 9.195 1.00 94.00 89 SER A CA 1
ATOM 677 C C . SER A 1 89 ? -0.540 -4.458 10.063 1.00 94.00 89 SER A C 1
ATOM 679 O O . SER A 1 89 ? -0.548 -4.624 11.279 1.00 94.00 89 SER A O 1
ATOM 681 N N . SER A 1 90 ? -1.447 -3.691 9.448 1.00 92.12 90 SER A N 1
ATOM 682 C CA . SER A 1 90 ? -2.570 -3.055 10.138 1.00 92.12 90 SER A CA 1
ATOM 683 C C . SER A 1 90 ? -3.540 -4.101 10.674 1.00 92.12 90 SER A C 1
ATOM 685 O O . SER A 1 90 ? -3.981 -3.982 11.810 1.00 92.12 90 SER A O 1
ATOM 687 N N . THR A 1 91 ? -3.823 -5.155 9.904 1.00 93.56 91 THR A N 1
ATOM 688 C CA . THR A 1 91 ? -4.638 -6.289 10.366 1.00 93.56 91 THR A CA 1
ATOM 689 C C . THR A 1 91 ? -3.997 -6.960 11.575 1.00 93.56 91 THR A C 1
ATOM 691 O O . THR A 1 91 ? -4.674 -7.165 12.572 1.00 93.56 91 THR A O 1
ATOM 694 N N . ASP A 1 92 ? -2.693 -7.232 11.537 1.00 94.44 92 ASP A N 1
ATOM 695 C CA . ASP A 1 92 ? -2.003 -7.902 12.643 1.00 94.44 92 ASP A CA 1
ATOM 696 C C . ASP A 1 92 ? -2.006 -7.025 13.921 1.00 94.44 92 ASP A C 1
ATOM 698 O O . ASP A 1 92 ? -2.169 -7.525 15.039 1.00 94.44 92 ASP A O 1
ATOM 702 N N . ARG A 1 93 ? -1.914 -5.690 13.772 1.00 93.62 93 ARG A N 1
ATOM 703 C CA . ARG A 1 93 ? -2.109 -4.735 14.882 1.00 93.62 93 ARG A CA 1
ATOM 704 C C . ARG A 1 93 ? -3.543 -4.755 15.416 1.00 93.62 93 ARG A C 1
ATOM 706 O O . ARG A 1 93 ? -3.728 -4.734 16.631 1.00 93.62 93 ARG A O 1
ATOM 713 N N . LEU A 1 94 ? -4.546 -4.823 14.540 1.00 93.31 94 LEU A N 1
ATOM 714 C CA . LEU A 1 94 ? -5.953 -4.942 14.931 1.00 93.31 94 LEU A CA 1
ATOM 715 C C . LEU A 1 94 ? -6.232 -6.265 15.654 1.00 93.31 94 LEU A C 1
ATOM 717 O O . LEU A 1 94 ? -6.898 -6.255 16.683 1.00 93.31 94 LEU A O 1
ATOM 721 N N . ASP A 1 95 ? -5.664 -7.377 15.194 1.00 93.38 95 ASP A N 1
ATOM 722 C CA . ASP A 1 95 ? -5.796 -8.683 15.846 1.00 93.38 95 ASP A CA 1
ATOM 723 C C . ASP A 1 95 ? -5.140 -8.681 17.236 1.00 93.38 95 ASP A C 1
ATOM 725 O O . ASP A 1 95 ? -5.707 -9.207 18.192 1.00 93.38 95 ASP A O 1
ATOM 729 N N . THR A 1 96 ? -4.005 -7.993 17.393 1.00 93.88 96 THR A N 1
ATOM 730 C CA . THR A 1 96 ? -3.382 -7.778 18.712 1.00 93.88 96 THR A CA 1
ATOM 731 C C . THR A 1 96 ? -4.289 -6.962 19.640 1.00 93.88 96 THR A C 1
ATOM 733 O O . THR A 1 96 ? -4.429 -7.279 20.820 1.00 93.88 96 THR A O 1
ATOM 736 N N . ILE A 1 97 ? -4.929 -5.912 19.115 1.00 92.00 97 ILE A N 1
ATOM 737 C CA . ILE A 1 97 ? -5.884 -5.084 19.869 1.00 92.00 97 ILE A CA 1
ATOM 738 C C . ILE A 1 97 ? -7.113 -5.904 20.265 1.00 92.00 97 ILE A C 1
ATOM 740 O O . ILE A 1 97 ? -7.577 -5.817 21.403 1.00 92.00 97 ILE A O 1
ATOM 744 N N . ARG A 1 98 ? -7.623 -6.728 19.350 1.00 91.50 98 ARG A N 1
ATOM 745 C CA . ARG A 1 98 ? -8.721 -7.654 19.615 1.00 91.50 98 ARG A CA 1
ATOM 746 C C . ARG A 1 98 ? -8.380 -8.603 20.758 1.00 91.50 98 ARG A C 1
ATOM 748 O O . ARG A 1 98 ? -9.202 -8.798 21.645 1.00 91.50 98 ARG A O 1
ATOM 755 N N . GLU A 1 99 ? -7.171 -9.154 20.762 1.00 91.81 99 GLU A N 1
ATOM 756 C CA . GLU A 1 99 ? -6.747 -10.055 21.829 1.00 91.81 99 GLU A CA 1
ATOM 757 C C . GLU A 1 99 ? -6.630 -9.333 23.174 1.00 91.81 99 GLU A C 1
ATOM 759 O O . GLU A 1 99 ? -7.135 -9.833 24.174 1.00 91.81 99 GLU A O 1
ATOM 764 N N . SER A 1 100 ? -6.099 -8.104 23.200 1.00 88.75 100 SER A N 1
ATOM 765 C CA . SER A 1 100 ? -6.100 -7.303 24.435 1.00 88.75 100 SER A CA 1
ATOM 766 C C . SER A 1 100 ? -7.506 -6.986 24.949 1.00 88.75 100 SER A C 1
ATOM 768 O O . SER A 1 100 ? -7.708 -6.903 26.158 1.00 88.75 100 SER A O 1
ATOM 770 N N . LEU A 1 101 ? -8.488 -6.854 24.049 1.00 87.56 101 LEU A N 1
ATOM 771 C CA . LEU A 1 101 ? -9.886 -6.657 24.421 1.00 87.56 101 LEU A CA 1
ATOM 772 C C . LEU A 1 101 ? -10.499 -7.933 25.022 1.00 87.56 101 LEU A C 1
ATOM 774 O O . LEU A 1 101 ? -11.298 -7.835 25.947 1.00 87.56 101 LEU A O 1
ATOM 778 N N . ASN A 1 102 ? -10.121 -9.117 24.524 1.00 87.44 102 ASN A N 1
ATOM 779 C CA . ASN A 1 102 ? -10.572 -10.404 25.067 1.00 87.44 102 ASN A CA 1
ATOM 780 C C . ASN A 1 102 ? -10.097 -10.639 26.502 1.00 87.44 102 ASN A C 1
ATOM 782 O O . ASN A 1 102 ? -10.816 -11.248 27.289 1.00 87.44 102 ASN A O 1
ATOM 786 N N . THR A 1 103 ? -8.886 -10.187 26.826 1.00 88.94 103 THR A N 1
ATOM 787 C CA . THR A 1 103 ? -8.280 -10.357 28.153 1.00 88.94 103 THR A CA 1
ATOM 788 C C . THR A 1 103 ? -8.615 -9.225 29.123 1.00 88.94 103 THR A C 1
ATOM 790 O O . THR A 1 103 ? -8.181 -9.264 30.269 1.00 88.94 103 THR A O 1
ATOM 793 N N . ALA A 1 104 ? -9.323 -8.184 28.675 1.00 84.56 104 ALA A N 1
ATOM 794 C CA . ALA A 1 104 ? -9.614 -7.018 29.497 1.00 84.56 104 ALA A CA 1
ATOM 795 C C . ALA A 1 104 ? -10.736 -7.318 30.501 1.00 84.56 104 ALA A C 1
ATOM 797 O O . ALA A 1 104 ? -11.882 -7.557 30.120 1.00 84.56 104 ALA A O 1
ATOM 798 N N . GLU A 1 105 ? -10.409 -7.254 31.790 1.00 80.75 105 GLU A N 1
ATOM 799 C CA . GLU A 1 105 ? -11.377 -7.421 32.881 1.00 80.75 105 GLU A CA 1
ATOM 800 C C . GLU A 1 105 ? -11.882 -6.067 33.405 1.00 80.75 105 GLU A C 1
ATOM 802 O O . GLU A 1 105 ? -13.053 -5.929 33.765 1.00 80.75 105 GLU A O 1
ATOM 807 N N . ALA A 1 106 ? -11.018 -5.044 33.417 1.00 83.00 106 ALA A N 1
ATOM 808 C CA . ALA A 1 106 ? -11.350 -3.716 33.917 1.00 83.00 106 ALA A CA 1
ATOM 809 C C . ALA A 1 106 ? -11.853 -2.773 32.810 1.00 83.00 106 ALA A C 1
ATOM 811 O O . ALA A 1 106 ? -11.382 -2.777 31.672 1.00 83.00 106 ALA A O 1
ATOM 812 N N . MET A 1 107 ? -12.770 -1.873 33.177 1.00 78.94 107 MET A N 1
ATOM 813 C CA . MET A 1 107 ? -13.309 -0.850 32.270 1.00 78.94 107 MET A CA 1
ATOM 814 C C . MET A 1 107 ? -12.225 0.100 31.731 1.00 78.94 107 MET A C 1
ATOM 816 O O . MET A 1 107 ? -12.320 0.572 30.596 1.00 78.94 107 MET A O 1
ATOM 820 N N . ASP A 1 108 ? -11.186 0.375 32.523 1.00 81.75 108 ASP A N 1
ATOM 821 C CA . ASP A 1 108 ? -10.073 1.233 32.108 1.00 81.75 108 ASP A CA 1
ATOM 822 C C . ASP A 1 108 ? -9.205 0.564 31.031 1.00 81.75 108 ASP A C 1
ATOM 824 O O . ASP A 1 108 ? -8.801 1.228 30.073 1.00 81.75 108 ASP A O 1
ATOM 828 N N . ASP A 1 109 ? -9.008 -0.755 31.108 1.00 83.31 109 ASP A N 1
ATOM 829 C CA . ASP A 1 109 ? -8.285 -1.529 30.092 1.00 83.31 109 ASP A CA 1
ATOM 830 C C . ASP A 1 109 ? -9.061 -1.576 28.774 1.00 83.31 109 ASP A C 1
ATOM 832 O O . ASP A 1 109 ? -8.494 -1.368 27.694 1.00 83.31 109 ASP A O 1
ATOM 836 N N . ILE A 1 110 ? -10.384 -1.751 28.856 1.00 83.00 110 ILE A N 1
ATOM 837 C CA . ILE A 1 110 ? -11.284 -1.669 27.699 1.00 83.00 110 ILE A CA 1
ATOM 838 C C . ILE A 1 110 ? -11.164 -0.287 27.048 1.00 83.00 110 ILE A C 1
ATOM 840 O O . ILE A 1 110 ? -11.006 -0.183 25.830 1.00 83.00 110 ILE A O 1
ATOM 844 N N . TRP A 1 111 ? -11.193 0.787 27.842 1.00 84.31 111 TRP A N 1
ATOM 845 C CA . TRP A 1 111 ? -11.111 2.146 27.315 1.00 84.31 111 TRP A CA 1
ATOM 846 C C . TRP A 1 111 ? -9.761 2.448 26.655 1.00 84.31 111 TRP A C 1
ATOM 848 O O . TRP A 1 111 ? -9.725 2.980 25.543 1.00 84.31 111 TRP A O 1
ATOM 858 N N . ASN A 1 112 ? -8.654 2.060 27.288 1.00 87.19 112 ASN A N 1
ATOM 859 C CA . ASN A 1 112 ? -7.319 2.204 26.709 1.00 87.19 112 ASN A CA 1
ATOM 860 C C . ASN A 1 112 ? -7.209 1.455 25.372 1.00 87.19 112 ASN A C 1
ATOM 8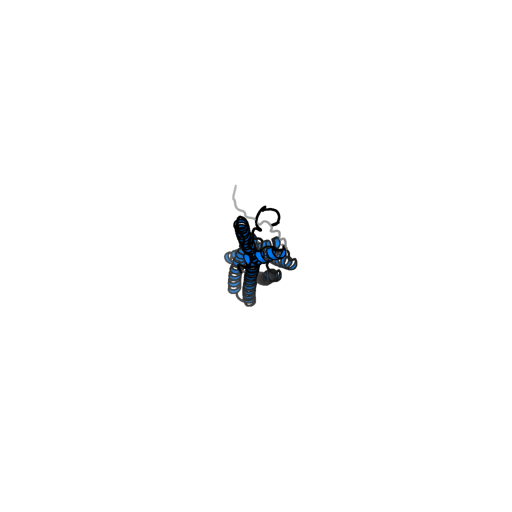62 O O . ASN A 1 112 ? -6.655 1.975 24.399 1.00 87.19 112 ASN A O 1
ATOM 866 N N . THR A 1 113 ? -7.819 0.273 25.293 1.00 86.88 113 THR A N 1
ATOM 867 C CA . THR A 1 113 ? -7.894 -0.526 24.065 1.00 86.88 113 THR A CA 1
ATOM 868 C C . THR A 1 113 ? -8.721 0.172 22.980 1.00 86.88 113 THR A C 1
ATOM 870 O O . THR A 1 113 ? -8.298 0.226 21.825 1.00 86.88 113 THR A O 1
ATOM 873 N N . VAL A 1 114 ? -9.852 0.792 23.335 1.00 86.81 114 VAL A N 1
ATOM 874 C CA . VAL A 1 114 ? -10.690 1.585 22.413 1.00 86.81 114 VAL A CA 1
ATOM 875 C C . VAL A 1 114 ? -9.944 2.810 21.872 1.00 86.81 114 VAL A C 1
ATOM 877 O O . VAL A 1 114 ? -10.016 3.091 20.675 1.00 86.81 114 VAL A O 1
ATOM 880 N N . VAL A 1 115 ? -9.192 3.527 22.711 1.00 88.19 115 VAL A N 1
ATOM 881 C CA . VAL A 1 115 ? -8.378 4.679 22.278 1.00 88.19 115 VAL A CA 1
ATOM 882 C C . VAL A 1 115 ? -7.264 4.238 21.324 1.00 88.19 115 VAL A C 1
ATOM 884 O O . VAL A 1 115 ? -7.031 4.873 20.287 1.00 88.19 115 VAL A O 1
ATOM 887 N N . ARG A 1 116 ? -6.605 3.115 21.630 1.00 88.62 116 ARG A N 1
ATOM 888 C CA . ARG A 1 116 ? -5.581 2.519 20.764 1.00 88.62 116 ARG A CA 1
ATOM 889 C C . ARG A 1 116 ? -6.167 2.108 19.412 1.00 88.62 116 ARG A C 1
ATOM 891 O O . ARG A 1 116 ? -5.612 2.456 18.373 1.00 88.62 116 ARG A O 1
ATOM 898 N N . LEU A 1 117 ? -7.331 1.461 19.423 1.00 91.06 117 LEU A N 1
ATOM 899 C CA . LEU A 1 117 ? -8.085 1.108 18.222 1.00 91.06 117 LEU A CA 1
ATOM 900 C C . LEU A 1 117 ? -8.467 2.337 17.393 1.00 91.06 117 LEU A C 1
ATOM 902 O O . LEU A 1 117 ? -8.342 2.314 16.170 1.00 91.06 117 LEU A O 1
ATOM 906 N N . HIS A 1 118 ? -8.917 3.417 18.034 1.00 88.81 118 HIS A N 1
ATOM 907 C CA . HIS A 1 118 ? -9.259 4.657 17.338 1.00 88.81 118 HIS A CA 1
ATOM 908 C C . HIS A 1 118 ? -8.051 5.248 16.606 1.00 88.81 118 HIS A C 1
ATOM 910 O O . HIS A 1 118 ? -8.169 5.683 15.463 1.00 88.81 118 HIS A O 1
ATOM 916 N N . THR A 1 119 ? -6.878 5.213 17.235 1.00 90.81 119 THR A N 1
ATOM 917 C CA . THR A 1 119 ? -5.638 5.708 16.626 1.00 90.81 119 THR A CA 1
ATOM 918 C C . THR A 1 119 ? -5.240 4.867 15.412 1.00 90.81 119 THR A C 1
ATOM 920 O O . THR A 1 119 ? -5.010 5.420 14.338 1.00 90.81 119 THR A O 1
ATOM 923 N N . GLU A 1 120 ? -5.237 3.536 15.538 1.00 91.56 120 GLU A N 1
ATOM 924 C CA . GLU A 1 120 ? -4.901 2.631 14.426 1.00 91.56 120 GLU A CA 1
ATOM 925 C C . GLU A 1 120 ? -5.899 2.735 13.267 1.00 91.56 120 GLU A C 1
ATOM 927 O O . GLU A 1 120 ? -5.507 2.816 12.103 1.00 91.56 120 GLU A O 1
ATOM 932 N N . THR A 1 121 ? -7.198 2.787 13.570 1.00 88.81 121 THR A N 1
ATOM 933 C CA . THR A 1 121 ? -8.242 2.936 12.544 1.00 88.81 121 THR A CA 1
ATOM 934 C C . THR A 1 121 ? -8.163 4.291 11.853 1.00 88.81 121 THR A C 1
ATOM 936 O O . THR A 1 121 ? -8.379 4.362 10.649 1.00 88.81 121 THR A O 1
ATOM 939 N N . ARG A 1 122 ? -7.783 5.363 12.556 1.00 92.00 122 ARG A N 1
ATOM 940 C CA . ARG A 1 122 ? -7.555 6.675 11.940 1.00 92.00 122 ARG A CA 1
ATOM 941 C C . ARG A 1 122 ? -6.362 6.669 10.988 1.00 92.00 122 ARG A C 1
ATOM 943 O O . ARG A 1 122 ? -6.484 7.154 9.871 1.00 92.00 122 ARG A O 1
ATOM 950 N N . VAL A 1 123 ? -5.241 6.082 11.402 1.00 91.69 123 VAL A N 1
ATOM 951 C CA . VAL A 1 123 ? -4.048 5.954 10.550 1.00 91.69 123 VAL A CA 1
ATOM 952 C C . VAL A 1 123 ? -4.361 5.130 9.298 1.00 91.69 123 VAL A C 1
ATOM 954 O O . VAL A 1 123 ? -4.002 5.525 8.190 1.00 91.69 123 VAL A O 1
ATOM 957 N N . LEU A 1 124 ? -5.103 4.032 9.460 1.00 92.06 124 LEU A N 1
ATOM 958 C CA . LEU A 1 124 ? -5.581 3.214 8.350 1.00 92.06 124 LEU A CA 1
ATOM 959 C C . LEU A 1 124 ? -6.526 3.990 7.420 1.00 92.06 124 LEU A C 1
ATOM 961 O O . LEU A 1 124 ? -6.397 3.890 6.202 1.00 92.06 124 LEU A O 1
ATOM 965 N N . HIS A 1 125 ? -7.460 4.762 7.979 1.00 91.56 125 HIS A N 1
ATOM 966 C CA . HIS A 1 125 ? -8.355 5.624 7.210 1.00 91.56 125 HIS A CA 1
ATOM 967 C C . HIS A 1 125 ? -7.573 6.636 6.376 1.00 91.56 125 HIS A C 1
ATOM 969 O O . HIS A 1 125 ? -7.829 6.746 5.183 1.00 91.56 125 HIS A O 1
ATOM 975 N N . ASP A 1 126 ? -6.622 7.350 6.978 1.00 89.88 126 ASP A N 1
ATOM 976 C CA . ASP A 1 126 ? -5.866 8.399 6.292 1.00 89.88 126 ASP A CA 1
ATOM 977 C C . ASP A 1 126 ? -5.010 7.812 5.160 1.00 89.88 126 ASP A C 1
ATOM 979 O O . ASP A 1 126 ? -4.940 8.392 4.077 1.00 89.88 126 ASP A O 1
ATOM 983 N N . TYR A 1 127 ? -4.441 6.616 5.358 1.00 89.38 127 TYR A N 1
ATOM 984 C CA . TYR A 1 127 ? -3.759 5.880 4.292 1.00 89.38 127 TYR A CA 1
ATOM 985 C C . TYR A 1 127 ? -4.710 5.502 3.146 1.00 89.38 127 TYR A C 1
ATOM 987 O O . TYR A 1 127 ? -4.427 5.796 1.985 1.00 89.38 127 TYR A O 1
ATOM 995 N N . ILE A 1 128 ? -5.861 4.894 3.459 1.00 87.44 128 ILE A N 1
ATOM 996 C CA . ILE A 1 128 ? -6.843 4.486 2.445 1.00 87.44 128 ILE A CA 1
ATOM 997 C C . ILE A 1 128 ? -7.419 5.707 1.717 1.00 87.44 128 ILE A C 1
ATOM 999 O O . ILE A 1 128 ? -7.583 5.648 0.505 1.00 87.44 128 ILE A O 1
ATOM 1003 N N . ASP A 1 129 ? -7.701 6.817 2.404 1.00 88.75 129 ASP A N 1
ATOM 1004 C CA . ASP A 1 129 ? -8.211 8.048 1.786 1.00 88.75 129 ASP A CA 1
ATOM 1005 C C . ASP A 1 129 ? -7.201 8.637 0.791 1.00 88.75 129 ASP A C 1
ATOM 1007 O O . ASP A 1 129 ? -7.570 8.976 -0.337 1.00 88.75 129 ASP A O 1
ATOM 1011 N N . LEU A 1 130 ? -5.919 8.701 1.166 1.00 86.12 130 LEU A N 1
ATOM 1012 C CA . LEU A 1 130 ? -4.846 9.166 0.282 1.00 86.12 130 LEU A CA 1
ATOM 1013 C C . LEU A 1 130 ? -4.729 8.297 -0.973 1.00 86.12 130 LEU A C 1
ATOM 1015 O O . LEU A 1 130 ? -4.685 8.814 -2.091 1.00 86.12 130 LEU A O 1
ATOM 1019 N N . GLU A 1 131 ? -4.732 6.984 -0.792 1.00 83.12 131 GLU A N 1
ATOM 1020 C CA . GLU A 1 131 ? -4.589 6.019 -1.878 1.00 83.12 131 GLU A CA 1
ATOM 1021 C C . GLU A 1 131 ? -5.856 5.908 -2.748 1.00 83.12 131 GLU A C 1
ATOM 1023 O O . GLU A 1 131 ? -5.777 5.714 -3.964 1.00 83.12 131 GLU A O 1
ATOM 1028 N N . SER A 1 132 ? -7.043 6.111 -2.164 1.00 79.50 132 SER A N 1
ATOM 1029 C CA . SER A 1 132 ? -8.329 6.102 -2.879 1.00 79.50 132 SER A CA 1
ATOM 1030 C C . SER A 1 132 ? -8.415 7.207 -3.933 1.00 79.50 132 SER A C 1
ATOM 1032 O O . SER A 1 132 ? -9.002 7.007 -4.999 1.00 79.50 132 SER A O 1
ATOM 1034 N N . LYS A 1 133 ? -7.774 8.359 -3.682 1.00 82.50 133 LYS A N 1
ATOM 1035 C CA . LYS A 1 133 ? -7.701 9.482 -4.631 1.00 82.50 133 LYS A CA 1
ATOM 1036 C C . LYS A 1 133 ? -6.872 9.128 -5.862 1.00 82.50 133 LYS A C 1
ATOM 1038 O O . LYS A 1 133 ? -7.152 9.628 -6.951 1.00 82.50 133 LYS A O 1
ATOM 1043 N N . GLN A 1 134 ? -5.906 8.223 -5.720 1.00 75.81 134 GLN A N 1
ATOM 1044 C CA . GLN A 1 134 ? -5.042 7.777 -6.812 1.00 75.81 134 GLN A CA 1
ATOM 1045 C C . GLN A 1 134 ? -5.659 6.644 -7.657 1.00 75.81 134 GLN A C 1
ATOM 1047 O O . GLN A 1 134 ? -5.037 6.215 -8.625 1.00 75.81 134 GLN A O 1
ATOM 1052 N N . HIS A 1 135 ? -6.883 6.185 -7.341 1.00 61.50 135 HIS A N 1
ATOM 1053 C CA . HIS A 1 135 ? -7.695 5.199 -8.088 1.00 61.50 135 HIS A CA 1
ATOM 1054 C C . HIS A 1 135 ? -7.036 3.834 -8.379 1.00 61.50 135 HIS A C 1
ATOM 1056 O O . HIS A 1 135 ? -7.640 2.983 -9.029 1.00 61.50 135 HIS A O 1
ATOM 1062 N N . ALA A 1 136 ? -5.829 3.584 -7.875 1.00 69.25 136 ALA A N 1
ATOM 1063 C CA . ALA A 1 136 ? -5.058 2.383 -8.175 1.00 69.25 136 ALA A CA 1
ATOM 1064 C C . ALA A 1 136 ? -5.142 1.322 -7.061 1.00 69.25 136 ALA A C 1
ATOM 1066 O O . ALA A 1 136 ? -5.018 0.129 -7.343 1.00 69.25 136 ALA A O 1
ATOM 1067 N N . LEU A 1 137 ? -5.419 1.733 -5.817 1.00 75.44 137 LEU A N 1
ATOM 1068 C CA . LEU A 1 137 ? -5.334 0.886 -4.621 1.00 75.44 137 LEU A CA 1
ATOM 1069 C C . LEU A 1 137 ? -6.145 -0.418 -4.751 1.00 75.44 137 LEU A C 1
ATOM 1071 O O . LEU A 1 137 ? -5.582 -1.511 -4.755 1.00 75.44 137 LEU A O 1
ATOM 1075 N N . PHE A 1 138 ? -7.467 -0.324 -4.910 1.00 70.69 138 PHE A N 1
ATOM 1076 C CA . PHE A 1 138 ? -8.348 -1.502 -4.916 1.00 70.69 138 PHE A CA 1
ATOM 1077 C C . PHE A 1 138 ? -8.281 -2.329 -6.205 1.00 70.69 138 PHE A C 1
ATOM 1079 O O . PHE A 1 138 ? -8.717 -3.475 -6.214 1.00 70.69 138 PHE A O 1
ATOM 1086 N N . THR A 1 139 ? -7.716 -1.778 -7.283 1.00 74.94 139 THR A N 1
ATOM 1087 C CA . THR A 1 139 ? -7.489 -2.528 -8.531 1.00 74.94 139 THR A CA 1
ATOM 1088 C C . THR A 1 139 ? -6.241 -3.405 -8.478 1.00 74.94 139 THR A C 1
ATOM 1090 O O . THR A 1 139 ? -6.130 -4.369 -9.232 1.00 74.94 139 THR A O 1
ATOM 1093 N N . ILE A 1 140 ? -5.296 -3.066 -7.599 1.00 79.00 140 ILE A N 1
ATOM 1094 C CA . ILE A 1 140 ? -3.966 -3.674 -7.545 1.00 79.00 140 ILE A CA 1
ATOM 1095 C C . ILE A 1 140 ? -3.823 -4.618 -6.336 1.00 79.00 140 ILE A C 1
ATOM 1097 O O . ILE A 1 140 ? -3.066 -5.588 -6.395 1.00 79.00 140 ILE A O 1
ATOM 1101 N N . ILE A 1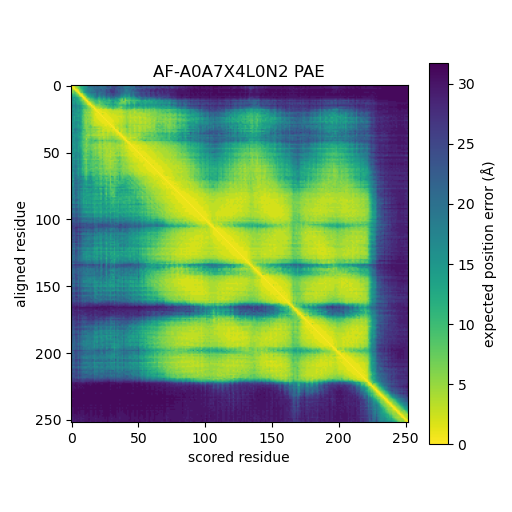 141 ? -4.535 -4.352 -5.240 1.00 81.50 141 ILE A N 1
ATOM 1102 C CA . ILE A 1 141 ? -4.412 -5.105 -3.985 1.00 81.50 141 ILE A CA 1
ATOM 1103 C C . ILE A 1 141 ? -5.295 -6.354 -3.979 1.00 81.50 141 ILE A C 1
ATOM 1105 O O . ILE A 1 141 ? -6.399 -6.369 -4.516 1.00 81.50 141 ILE A O 1
ATOM 1109 N N . SER A 1 142 ? -4.820 -7.406 -3.304 1.00 83.62 142 SER A N 1
ATOM 1110 C CA . SER A 1 142 ? -5.600 -8.628 -3.106 1.00 83.62 142 SER A CA 1
ATOM 1111 C C . SER A 1 142 ? -6.873 -8.380 -2.284 1.00 83.62 142 SER A C 1
ATOM 1113 O O . SER A 1 142 ? -6.820 -7.828 -1.181 1.00 83.62 142 SER A O 1
ATOM 1115 N N . GLU A 1 143 ? -8.007 -8.879 -2.780 1.00 85.12 143 GLU A N 1
ATOM 1116 C CA . GLU A 1 143 ? -9.296 -8.834 -2.077 1.00 85.12 143 GLU A CA 1
ATOM 1117 C C . GLU A 1 143 ? -9.205 -9.450 -0.669 1.00 85.12 143 GLU A C 1
ATOM 1119 O O . GLU A 1 143 ? -9.785 -8.948 0.292 1.00 85.12 143 GLU A O 1
ATOM 1124 N N . HIS A 1 144 ? -8.397 -10.500 -0.519 1.00 86.75 144 HIS A N 1
ATOM 1125 C CA . HIS A 1 144 ? -8.190 -11.184 0.751 1.00 86.75 144 HIS A CA 1
ATOM 1126 C C . HIS A 1 144 ? -7.648 -10.263 1.858 1.00 86.75 144 HIS A C 1
ATOM 1128 O O . HIS A 1 144 ? -8.124 -10.330 2.990 1.00 86.75 144 HIS A O 1
ATOM 1134 N N . SER A 1 145 ? -6.687 -9.380 1.561 1.00 88.12 145 SER A N 1
ATOM 1135 C CA . SER A 1 145 ? -6.154 -8.434 2.557 1.00 88.12 145 SER A CA 1
ATOM 1136 C C . SER A 1 145 ? -7.207 -7.423 3.011 1.00 88.12 145 SER A C 1
ATOM 1138 O O . SER A 1 145 ? -7.281 -7.108 4.196 1.00 88.12 145 SER A O 1
ATOM 1140 N N . VAL A 1 146 ? -8.064 -6.963 2.095 1.00 88.62 146 VAL A N 1
ATOM 1141 C CA . VAL A 1 146 ? -9.170 -6.046 2.413 1.00 88.62 146 VAL A CA 1
ATOM 1142 C C . VAL A 1 146 ? -10.209 -6.748 3.288 1.00 88.62 146 VAL A C 1
ATOM 1144 O O . VAL A 1 146 ? -10.615 -6.215 4.322 1.00 88.62 146 VAL A O 1
ATOM 1147 N N . ARG A 1 147 ? -10.582 -7.983 2.933 1.00 89.94 147 ARG A N 1
ATOM 1148 C CA . ARG A 1 147 ? -11.489 -8.807 3.738 1.00 89.94 147 ARG A CA 1
ATOM 1149 C C . ARG A 1 147 ? -10.939 -9.065 5.138 1.00 89.94 147 ARG A C 1
ATOM 1151 O O . ARG A 1 147 ? -11.692 -8.941 6.097 1.00 89.94 147 ARG A O 1
ATOM 1158 N N . ARG A 1 148 ? -9.645 -9.383 5.272 1.00 91.25 148 ARG A N 1
ATOM 1159 C CA . ARG A 1 148 ? -8.996 -9.611 6.574 1.00 91.25 148 ARG A CA 1
ATOM 1160 C C . ARG A 1 148 ? -9.145 -8.411 7.510 1.00 91.25 148 ARG A C 1
ATOM 1162 O O . ARG A 1 148 ? -9.583 -8.590 8.647 1.00 91.25 148 ARG A O 1
ATOM 1169 N N . VAL A 1 149 ? -8.875 -7.200 7.013 1.00 92.62 149 VAL A N 1
ATOM 1170 C CA . VAL A 1 149 ? -9.105 -5.954 7.765 1.00 92.62 149 VAL A CA 1
ATOM 1171 C C . VAL A 1 149 ? -10.561 -5.870 8.224 1.00 92.62 149 VAL A C 1
ATOM 1173 O O . VAL A 1 149 ? -10.816 -5.675 9.411 1.00 92.62 149 VAL A O 1
ATOM 1176 N N . GLY A 1 150 ? -11.513 -6.079 7.309 1.00 89.75 150 GLY A N 1
ATOM 1177 C CA . GLY A 1 150 ? -12.941 -6.080 7.629 1.00 89.75 150 GLY A CA 1
ATOM 1178 C C . GLY A 1 150 ? -13.297 -7.075 8.737 1.00 89.75 150 GLY A C 1
ATOM 1179 O O . GLY A 1 150 ? -13.936 -6.696 9.713 1.00 89.75 150 GLY A O 1
ATOM 1180 N N . THR A 1 151 ? -12.818 -8.319 8.642 1.00 91.44 151 THR A N 1
ATOM 1181 C CA . THR A 1 151 ? -13.113 -9.373 9.628 1.00 91.44 151 THR A CA 1
ATOM 1182 C C . THR A 1 151 ? -12.504 -9.100 11.003 1.00 91.44 151 THR A C 1
ATOM 1184 O O . THR A 1 151 ? -13.114 -9.430 12.022 1.00 91.44 151 THR A O 1
ATOM 1187 N N . SER A 1 152 ? -11.323 -8.475 11.056 1.00 91.44 152 SER A N 1
ATOM 1188 C CA . SER A 1 152 ? -10.698 -8.078 12.321 1.00 91.44 152 SER A CA 1
ATOM 1189 C C . SER A 1 152 ? -11.503 -6.957 12.986 1.00 91.44 152 SER A C 1
ATOM 1191 O O . SER A 1 152 ? -11.897 -7.078 14.148 1.00 91.44 152 SER A O 1
ATOM 1193 N N . LEU A 1 153 ? -11.875 -5.924 12.217 1.00 91.44 153 LEU A N 1
ATOM 1194 C CA . LEU A 1 153 ? -12.734 -4.829 12.683 1.00 91.44 153 LEU A CA 1
ATOM 1195 C C . LEU A 1 153 ? -14.112 -5.316 13.141 1.00 91.44 153 LEU A C 1
ATOM 1197 O O . LEU A 1 153 ? -14.596 -4.895 14.189 1.00 91.44 153 LEU A O 1
ATOM 1201 N N . GLU A 1 154 ? -14.737 -6.218 12.385 1.00 91.12 154 GLU A N 1
ATOM 1202 C CA . GLU A 1 154 ? -16.011 -6.840 12.744 1.00 91.12 154 GLU A CA 1
ATOM 1203 C C . GLU A 1 154 ? -15.903 -7.595 14.074 1.00 91.12 154 GLU A C 1
ATOM 1205 O O . GLU A 1 154 ? -16.742 -7.413 14.959 1.00 91.12 154 GLU A O 1
ATOM 1210 N N . GLY A 1 155 ? -14.843 -8.392 14.241 1.00 88.69 155 GLY A N 1
ATOM 1211 C CA . GLY A 1 155 ? -14.561 -9.114 15.475 1.00 88.69 155 GLY A CA 1
ATOM 1212 C C . GLY A 1 155 ? -14.463 -8.182 16.680 1.00 88.69 155 GLY A C 1
ATOM 1213 O O . GLY A 1 155 ? -15.154 -8.399 17.676 1.00 88.69 155 GLY A O 1
ATOM 1214 N N . ILE A 1 156 ? -13.686 -7.105 16.559 1.00 89.00 156 ILE A N 1
ATOM 1215 C CA . ILE A 1 156 ? -13.518 -6.103 17.618 1.00 89.00 156 ILE A CA 1
ATOM 1216 C C . ILE A 1 156 ? -14.844 -5.401 17.930 1.00 89.00 156 ILE A C 1
ATOM 1218 O O . ILE A 1 156 ? -15.236 -5.303 19.090 1.00 89.00 156 ILE A O 1
ATOM 1222 N N . LEU A 1 157 ? -15.582 -4.956 16.909 1.00 87.31 157 LEU A N 1
ATOM 1223 C CA . LEU A 1 157 ? -16.880 -4.303 17.095 1.00 87.31 157 LEU A CA 1
ATOM 1224 C C . LEU A 1 157 ? -17.903 -5.224 17.757 1.00 87.31 157 LEU A C 1
ATOM 1226 O O . LEU A 1 157 ? -18.669 -4.773 18.606 1.00 87.31 157 LEU A O 1
ATOM 1230 N N . SER A 1 158 ? -17.920 -6.508 17.397 1.00 87.44 158 SER A N 1
ATOM 1231 C CA . SER A 1 158 ? -18.829 -7.484 17.998 1.00 87.44 158 SER A CA 1
ATOM 1232 C C . SER A 1 158 ? -18.539 -7.688 19.489 1.00 87.44 158 SER A C 1
ATOM 1234 O O . SER A 1 158 ? -19.469 -7.754 20.293 1.00 87.44 158 SER A O 1
ATOM 1236 N N . GLN A 1 159 ? -17.260 -7.710 19.873 1.00 85.75 159 GLN A N 1
ATOM 1237 C CA . GLN A 1 159 ? -16.827 -7.806 21.266 1.00 85.75 159 GLN A CA 1
ATOM 1238 C C . GLN A 1 159 ? -17.153 -6.530 22.035 1.00 85.75 159 GLN A C 1
ATOM 1240 O O . GLN A 1 159 ? -17.779 -6.605 23.089 1.00 85.75 159 GLN A O 1
ATOM 1245 N N . LEU A 1 160 ? -16.837 -5.361 21.471 1.00 83.31 160 LEU A N 1
ATOM 1246 C CA . LEU A 1 160 ? -17.207 -4.075 22.059 1.00 83.31 160 LEU A CA 1
ATOM 1247 C C . LEU A 1 160 ? -18.718 -3.973 22.262 1.00 83.31 160 LEU A C 1
ATOM 1249 O O . LEU A 1 160 ? -19.151 -3.577 23.332 1.00 83.31 160 LEU A O 1
ATOM 1253 N N . THR A 1 161 ? -19.527 -4.393 21.288 1.00 82.06 161 THR A N 1
ATOM 1254 C CA . THR A 1 161 ? -20.995 -4.378 21.408 1.00 82.06 161 THR A CA 1
ATOM 1255 C C . THR A 1 161 ? -21.480 -5.271 22.554 1.00 82.06 161 THR A C 1
ATOM 1257 O O . THR A 1 161 ? -22.390 -4.883 23.283 1.00 82.06 161 THR A O 1
ATOM 1260 N N . ARG A 1 162 ? -20.866 -6.448 22.754 1.00 80.62 162 ARG A N 1
ATOM 1261 C CA . ARG A 1 162 ? -21.183 -7.325 23.896 1.00 80.62 162 ARG A CA 1
ATOM 1262 C C . ARG A 1 162 ? -20.825 -6.663 25.224 1.00 80.62 162 ARG A C 1
ATOM 1264 O O . ARG A 1 162 ? -21.661 -6.638 26.121 1.00 80.62 162 ARG A O 1
ATOM 1271 N N . LEU A 1 163 ? -19.631 -6.083 25.331 1.00 75.94 163 LEU A N 1
ATOM 1272 C CA . LEU A 1 163 ? -19.171 -5.396 26.543 1.00 75.94 163 LEU A CA 1
ATOM 1273 C C . LEU A 1 163 ? -19.991 -4.130 26.853 1.00 75.94 163 LEU A C 1
ATOM 1275 O O . LEU A 1 163 ? -20.232 -3.816 28.014 1.00 75.94 163 LEU A O 1
ATOM 1279 N N . LEU A 1 164 ? -20.475 -3.430 25.823 1.00 68.44 164 LEU A N 1
ATOM 1280 C CA . LEU A 1 164 ? -21.269 -2.204 25.950 1.00 68.44 164 LEU A CA 1
ATOM 1281 C C . LEU A 1 164 ? -22.742 -2.462 26.308 1.00 68.44 164 LEU A C 1
ATOM 1283 O O . LEU A 1 164 ? -23.463 -1.522 26.636 1.00 68.44 164 LEU A O 1
ATOM 1287 N N . SER A 1 165 ? -23.203 -3.715 26.248 1.00 64.69 165 SER A N 1
ATOM 1288 C CA . SER A 1 165 ? -24.582 -4.078 26.597 1.00 64.69 165 SER A CA 1
ATOM 1289 C C . SER A 1 165 ? -24.918 -3.912 28.090 1.00 64.69 165 SER A C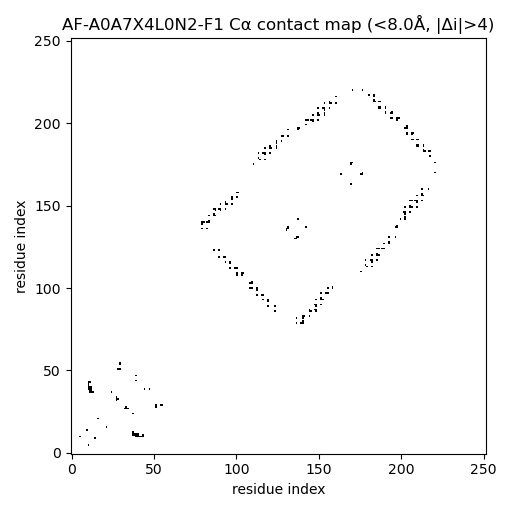 1
ATOM 1291 O O . SER A 1 165 ? -26.078 -4.076 28.458 1.00 64.69 165 SER A O 1
ATOM 1293 N N . LEU A 1 166 ? -23.952 -3.510 28.935 1.00 53.75 166 LEU A N 1
ATOM 1294 C CA . LEU A 1 166 ? -24.181 -2.989 30.289 1.00 53.75 166 LEU A CA 1
ATOM 1295 C C . LEU A 1 166 ? -24.428 -1.460 30.246 1.00 53.75 166 LEU A C 1
ATOM 1297 O O . LEU A 1 166 ? -23.472 -0.682 30.212 1.00 53.75 166 LEU A O 1
ATOM 1301 N N . PRO A 1 167 ? -25.689 -0.980 30.251 1.00 53.81 167 PRO A N 1
ATOM 1302 C CA . PRO A 1 167 ? -26.021 0.374 29.793 1.00 53.81 167 PRO A CA 1
ATOM 1303 C C . PRO A 1 167 ? -25.817 1.487 30.833 1.00 53.81 167 PRO A C 1
ATOM 1305 O O . PRO A 1 167 ? -26.044 2.657 30.521 1.00 53.81 167 PRO A O 1
ATOM 1308 N N . THR A 1 168 ? -25.449 1.165 32.074 1.00 54.06 168 THR A N 1
ATOM 1309 C CA . THR A 1 168 ? -25.575 2.110 33.197 1.00 54.06 168 THR A CA 1
ATOM 1310 C C . THR A 1 168 ? -24.316 2.938 33.467 1.00 54.06 168 THR A C 1
ATOM 1312 O O . THR A 1 168 ? -24.433 4.128 33.742 1.00 54.06 168 THR A O 1
ATOM 1315 N N . GLU A 1 169 ? -23.115 2.374 33.310 1.00 55.25 169 GLU A N 1
ATOM 1316 C CA . GLU A 1 169 ? -21.863 3.042 33.718 1.00 55.25 169 GLU A CA 1
ATOM 1317 C C . GLU A 1 169 ? -21.303 4.000 32.648 1.00 55.25 169 GLU A C 1
ATOM 1319 O O . GLU A 1 169 ? -20.913 5.131 32.949 1.00 55.25 169 GLU A O 1
ATOM 1324 N N . LEU A 1 170 ? -21.324 3.607 31.367 1.00 52.59 170 LEU A N 1
ATOM 1325 C CA . LEU A 1 170 ? -20.755 4.407 30.267 1.00 52.59 170 LEU A CA 1
ATOM 1326 C C . LEU A 1 170 ? -21.543 5.682 29.942 1.00 52.59 170 LEU A C 1
ATOM 1328 O O . LEU A 1 170 ? -20.988 6.603 29.340 1.00 52.59 170 LEU A O 1
ATOM 1332 N N . ARG A 1 171 ? -22.820 5.763 30.340 1.00 54.97 171 ARG A N 1
ATOM 1333 C CA . ARG A 1 171 ? -23.656 6.953 30.115 1.00 54.97 171 ARG A CA 1
ATOM 1334 C C . ARG A 1 171 ? -23.245 8.132 31.003 1.00 54.97 171 ARG A C 1
ATOM 1336 O O . ARG A 1 171 ? -23.483 9.276 30.633 1.00 54.97 171 ARG A O 1
ATOM 1343 N N . SER A 1 172 ? -22.592 7.862 32.135 1.00 57.12 172 SER A N 1
ATOM 1344 C CA . SER A 1 172 ? -22.128 8.892 33.072 1.00 57.12 172 SER A CA 1
ATOM 1345 C C . SER A 1 172 ? -20.837 9.595 32.624 1.00 57.12 172 SER A C 1
ATOM 1347 O O . SER A 1 172 ? -20.569 10.720 33.041 1.00 57.12 172 SER A O 1
ATOM 1349 N N . GLN A 1 173 ? -20.043 8.974 31.740 1.00 69.25 173 GLN A N 1
ATOM 1350 C CA . GLN A 1 173 ? -18.744 9.496 31.316 1.00 69.25 173 GLN A CA 1
ATOM 1351 C C . GLN A 1 173 ? -18.771 10.020 29.875 1.00 69.25 173 GLN A C 1
ATOM 1353 O O . GLN A 1 173 ? -18.366 9.342 28.928 1.00 69.25 173 GLN A O 1
ATOM 1358 N N . ALA A 1 174 ? -19.184 11.280 29.718 1.00 66.69 174 ALA A N 1
ATOM 1359 C CA . ALA A 1 174 ? -19.291 11.979 28.430 1.00 66.69 174 ALA A CA 1
ATOM 1360 C C . ALA A 1 174 ? -18.010 11.917 27.565 1.00 66.69 174 ALA A C 1
ATOM 1362 O O . ALA A 1 174 ? -18.078 11.838 26.335 1.00 66.69 174 ALA A O 1
ATOM 1363 N N . ASN A 1 175 ? -16.827 11.892 28.192 1.00 71.81 175 ASN A N 1
ATOM 1364 C CA . ASN A 1 175 ? -15.556 11.800 27.469 1.00 71.81 175 ASN A CA 1
ATOM 1365 C C . ASN A 1 175 ? -15.377 10.426 26.785 1.00 71.81 175 ASN A C 1
ATOM 1367 O O . ASN A 1 175 ? -14.912 10.347 25.647 1.00 71.81 175 ASN A O 1
ATOM 1371 N N . ARG A 1 176 ? -15.832 9.342 27.434 1.00 75.00 176 ARG A N 1
ATOM 1372 C CA . ARG A 1 176 ? -15.782 7.984 26.867 1.00 75.00 176 ARG A CA 1
ATOM 1373 C C . ARG A 1 176 ? -16.794 7.796 25.736 1.00 75.00 176 ARG A C 1
ATOM 1375 O O . ARG A 1 176 ? -16.481 7.198 24.708 1.00 75.00 176 ARG A O 1
ATOM 1382 N N . GLN A 1 177 ? -17.979 8.394 25.871 1.00 76.69 177 GLN A N 1
ATOM 1383 C CA . GLN A 1 177 ? -18.979 8.414 24.800 1.00 76.69 177 GLN A CA 1
ATOM 1384 C C . GLN A 1 177 ? -18.450 9.101 23.533 1.00 76.69 177 GLN A C 1
ATOM 1386 O O . GLN A 1 177 ? -18.595 8.577 22.429 1.00 76.69 177 GLN A O 1
ATOM 1391 N N . THR A 1 178 ? -17.778 10.243 23.693 1.00 79.19 178 THR A N 1
ATOM 1392 C CA . THR A 1 178 ? -17.240 11.023 22.569 1.00 79.19 178 THR A CA 1
ATOM 1393 C C . THR A 1 178 ? -16.189 10.238 21.780 1.00 79.19 178 THR A C 1
ATOM 1395 O O . THR A 1 178 ? -16.233 10.222 20.549 1.00 79.19 178 THR A O 1
ATOM 1398 N N . GLY A 1 179 ? -15.277 9.526 22.452 1.00 79.56 179 GLY A N 1
ATOM 1399 C CA . GLY A 1 179 ? -14.277 8.715 21.748 1.00 79.56 179 GLY A CA 1
ATOM 1400 C C . GLY A 1 179 ? -14.866 7.472 21.066 1.00 79.56 179 GLY A C 1
ATOM 1401 O O . GLY A 1 179 ? -14.434 7.126 19.967 1.00 79.56 179 GLY A O 1
ATOM 1402 N N . LEU A 1 180 ? -15.908 6.851 21.632 1.00 81.81 180 LEU A N 1
ATOM 1403 C CA . LEU A 1 180 ? -16.609 5.740 20.973 1.00 81.81 180 LEU A CA 1
ATOM 1404 C C . LEU A 1 180 ? -17.379 6.207 19.719 1.00 81.81 180 LEU A C 1
ATOM 1406 O O . LEU A 1 180 ? -17.383 5.526 18.688 1.00 81.81 180 LEU A O 1
ATOM 1410 N N . LEU A 1 181 ? -17.974 7.405 19.762 1.00 82.94 181 LEU A N 1
ATOM 1411 C CA . LEU A 1 181 ? -18.570 8.047 18.583 1.00 82.94 181 LEU A CA 1
ATOM 1412 C C . LEU A 1 181 ? -17.516 8.378 17.523 1.00 82.94 181 LEU A C 1
ATOM 1414 O O . LEU A 1 181 ? -17.738 8.125 16.337 1.00 82.94 181 LEU A O 1
ATOM 1418 N N . ALA A 1 182 ? -16.353 8.891 17.927 1.00 83.94 182 ALA A N 1
ATOM 1419 C CA . ALA A 1 182 ? -15.255 9.168 17.007 1.00 83.94 182 ALA A CA 1
ATOM 1420 C C . ALA A 1 182 ? -14.767 7.885 16.310 1.00 83.94 182 ALA A C 1
ATOM 1422 O O . ALA A 1 182 ? -14.611 7.870 15.089 1.00 83.94 182 ALA A O 1
ATOM 1423 N N . LEU A 1 183 ? -14.606 6.787 17.056 1.00 88.00 183 LEU A N 1
ATOM 1424 C CA . LEU A 1 183 ? -14.249 5.474 16.514 1.00 88.00 183 LEU A CA 1
ATOM 1425 C C . LEU A 1 183 ? -15.278 4.966 15.499 1.00 88.00 183 LEU A C 1
ATOM 1427 O O . LEU A 1 183 ? -14.916 4.649 14.368 1.00 88.00 183 LEU A O 1
ATOM 1431 N N . THR A 1 184 ? -16.558 4.917 15.875 1.00 86.25 184 THR A N 1
ATOM 1432 C CA . THR A 1 184 ? -17.618 4.436 14.970 1.00 86.25 184 THR A CA 1
ATOM 1433 C C . THR A 1 184 ? -17.763 5.310 13.724 1.00 86.25 184 THR A C 1
ATOM 1435 O O . THR A 1 184 ? -18.119 4.801 12.666 1.00 86.25 184 THR A O 1
ATOM 1438 N N . THR A 1 185 ? -17.454 6.606 13.811 1.00 87.75 185 THR A N 1
ATOM 1439 C CA . THR A 1 185 ? -17.460 7.519 12.656 1.00 87.75 185 THR A CA 1
ATOM 1440 C C . THR A 1 185 ? -16.300 7.242 11.700 1.00 87.75 185 THR A C 1
ATOM 1442 O O . THR A 1 185 ? -16.503 7.213 10.487 1.00 87.75 185 THR A O 1
ATOM 1445 N N . VAL A 1 186 ? -15.088 7.010 12.217 1.00 88.50 186 VAL A N 1
ATOM 1446 C CA . VAL A 1 186 ? -13.920 6.657 11.388 1.00 88.50 186 VAL A CA 1
ATOM 1447 C C . VAL A 1 186 ? -14.134 5.310 10.697 1.00 88.50 186 VAL A C 1
ATOM 1449 O O . VAL A 1 186 ? -13.895 5.190 9.497 1.00 88.50 186 VAL A O 1
ATOM 1452 N N . LEU A 1 187 ? -14.656 4.318 11.419 1.00 89.50 187 LEU A N 1
ATOM 1453 C CA . LEU A 1 187 ? -14.963 2.999 10.863 1.00 89.50 187 LEU A CA 1
ATOM 1454 C C . LEU A 1 187 ? -16.031 3.054 9.762 1.00 89.50 187 LEU A C 1
ATOM 1456 O O . LEU A 1 187 ? -15.871 2.407 8.730 1.00 89.50 187 LEU A O 1
ATOM 1460 N N . ASP A 1 188 ? -17.078 3.864 9.939 1.00 90.12 188 ASP A N 1
ATOM 1461 C CA . ASP A 1 188 ? -18.114 4.092 8.921 1.00 90.12 188 ASP A CA 1
ATOM 1462 C C . ASP A 1 188 ? -17.520 4.739 7.654 1.00 90.12 188 ASP A C 1
ATOM 1464 O O . ASP A 1 188 ? -17.845 4.331 6.540 1.00 90.12 188 ASP A O 1
ATOM 1468 N N . ARG A 1 189 ? -16.569 5.678 7.795 1.00 89.62 189 ARG A N 1
ATOM 1469 C CA . ARG A 1 189 ? -15.852 6.267 6.647 1.00 89.62 189 ARG A CA 1
ATOM 1470 C C . ARG A 1 189 ? -14.987 5.253 5.906 1.00 89.62 189 ARG A C 1
ATOM 1472 O O . ARG A 1 189 ? -15.058 5.198 4.682 1.00 89.62 189 ARG A O 1
ATOM 1479 N N . ILE A 1 190 ? -14.223 4.425 6.624 1.00 89.62 190 ILE A N 1
ATOM 1480 C CA . ILE A 1 190 ? -13.443 3.338 6.008 1.00 89.62 190 ILE A CA 1
ATOM 1481 C C . ILE A 1 190 ? -14.378 2.395 5.248 1.00 89.62 190 ILE A C 1
ATOM 1483 O O . ILE A 1 190 ? -14.127 2.086 4.085 1.00 89.62 190 ILE A O 1
ATOM 1487 N N . ALA A 1 191 ? -15.477 1.971 5.878 1.00 89.44 191 ALA A N 1
ATOM 1488 C CA . ALA A 1 191 ? -16.448 1.086 5.249 1.00 89.44 191 ALA A CA 1
ATOM 1489 C C . ALA A 1 191 ? -17.040 1.712 3.979 1.00 89.44 191 ALA A C 1
ATOM 1491 O O . ALA A 1 191 ? -17.125 1.038 2.959 1.00 89.44 191 ALA A O 1
ATOM 1492 N N . LEU A 1 192 ? -17.392 3.000 3.993 1.00 88.19 192 LEU A N 1
ATOM 1493 C CA . LEU A 1 192 ? -17.886 3.707 2.807 1.00 88.19 192 LEU A CA 1
ATOM 1494 C C . LEU A 1 192 ? -16.849 3.785 1.676 1.00 88.19 192 LEU A C 1
ATOM 1496 O O . LEU A 1 192 ? -17.203 3.563 0.516 1.00 88.19 192 LEU A O 1
ATOM 1500 N N . LEU A 1 193 ? -15.580 4.057 1.990 1.00 86.62 193 LEU A N 1
ATOM 1501 C CA . LEU A 1 193 ? -14.504 4.075 0.992 1.00 86.62 193 LEU A CA 1
ATOM 1502 C C . LEU A 1 193 ? -14.337 2.699 0.337 1.00 86.62 193 LEU A C 1
ATOM 1504 O O . LEU A 1 193 ? -14.306 2.590 -0.887 1.00 86.62 193 LEU A O 1
ATOM 1508 N N . VAL A 1 194 ? -14.325 1.631 1.137 1.00 86.50 194 VAL A N 1
ATOM 1509 C CA . VAL A 1 194 ? -14.220 0.262 0.614 1.00 86.50 194 VAL A CA 1
ATOM 1510 C C . VAL A 1 194 ? -15.466 -0.120 -0.190 1.00 86.50 194 VAL A C 1
ATOM 1512 O O . VAL A 1 194 ? -15.343 -0.712 -1.257 1.00 86.50 194 VAL A O 1
ATOM 1515 N N . LEU A 1 195 ? -16.666 0.250 0.269 1.00 86.38 195 LEU A N 1
ATOM 1516 C CA . LEU A 1 195 ? -17.923 -0.072 -0.415 1.00 86.38 195 LEU A CA 1
ATOM 1517 C C . LEU A 1 195 ? -18.080 0.623 -1.772 1.00 86.38 195 LEU A C 1
ATOM 1519 O O . LEU A 1 195 ? -18.776 0.097 -2.637 1.00 86.38 195 LEU A O 1
ATOM 1523 N N . THR A 1 196 ? -17.473 1.798 -1.955 1.00 86.12 196 THR A N 1
ATOM 1524 C CA . THR A 1 196 ? -17.551 2.542 -3.221 1.00 86.12 196 THR A CA 1
ATOM 1525 C C . THR A 1 196 ? -16.495 2.110 -4.233 1.00 86.12 196 THR A C 1
ATOM 1527 O O . THR A 1 196 ? -16.741 2.222 -5.432 1.00 86.12 196 THR A O 1
ATOM 1530 N N . GLN A 1 197 ? -15.340 1.614 -3.780 1.00 84.44 197 GLN A N 1
ATOM 1531 C CA . GLN A 1 197 ? -14.201 1.328 -4.659 1.00 84.44 197 GLN A CA 1
ATOM 1532 C C . GLN A 1 197 ? -13.871 -0.162 -4.832 1.00 84.44 197 GLN A C 1
ATOM 1534 O O . GLN A 1 197 ? -13.218 -0.528 -5.808 1.00 84.44 197 GLN A O 1
ATOM 1539 N N . CYS A 1 198 ? -14.300 -1.040 -3.922 1.00 82.06 198 CYS A N 1
ATOM 1540 C CA . CYS A 1 198 ? -14.035 -2.475 -4.015 1.00 82.06 198 CYS A CA 1
ATOM 1541 C C . CYS A 1 198 ? -15.107 -3.191 -4.854 1.00 82.06 198 CYS A C 1
ATOM 1543 O O . CYS A 1 198 ? -16.301 -2.946 -4.697 1.00 82.06 198 CYS A O 1
ATOM 1545 N N . SER A 1 199 ? -14.693 -4.118 -5.721 1.00 78.56 199 SER A N 1
ATOM 1546 C CA . SER A 1 199 ? -15.595 -4.956 -6.528 1.00 78.56 199 SER A CA 1
ATOM 1547 C C . SER A 1 199 ? -15.917 -6.316 -5.889 1.00 78.56 199 SER A C 1
ATOM 1549 O O . SER A 1 199 ? -16.837 -7.004 -6.333 1.00 78.56 199 SER A O 1
ATOM 1551 N N . GLY A 1 200 ? -15.176 -6.709 -4.851 1.00 82.06 200 GLY A N 1
ATOM 1552 C CA . GLY A 1 200 ? -15.252 -8.025 -4.220 1.00 82.06 200 GLY A CA 1
ATOM 1553 C C . GLY A 1 200 ? -16.496 -8.225 -3.353 1.0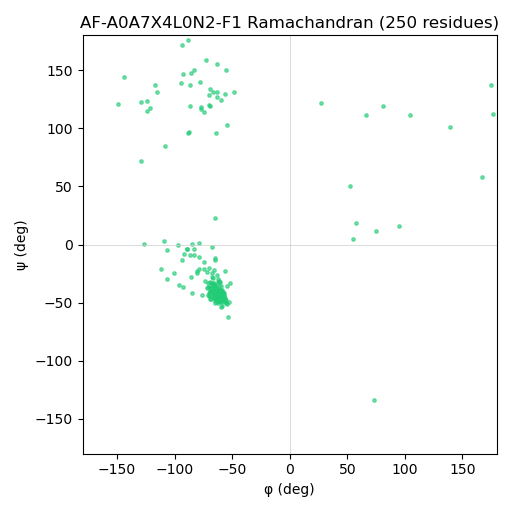0 82.06 200 GLY A C 1
ATOM 1554 O O . GLY A 1 200 ? -16.640 -7.578 -2.316 1.00 82.06 200 GLY A O 1
ATOM 1555 N N . GLN A 1 201 ? -17.399 -9.130 -3.744 1.00 84.75 201 GLN A N 1
ATOM 1556 C CA . GLN A 1 201 ? -18.683 -9.352 -3.055 1.00 84.75 201 GLN A CA 1
ATOM 1557 C C . GLN A 1 201 ? -18.521 -9.721 -1.572 1.00 84.75 201 GLN A C 1
ATOM 1559 O O . GLN A 1 201 ? -19.244 -9.187 -0.728 1.00 84.75 201 GLN A O 1
ATOM 1564 N N . ASP A 1 202 ? -17.550 -10.575 -1.246 1.00 85.06 202 ASP A N 1
ATOM 1565 C CA . ASP A 1 202 ? -17.306 -11.035 0.124 1.00 85.06 202 ASP A CA 1
ATOM 1566 C C . ASP A 1 202 ? -16.763 -9.911 1.011 1.00 85.06 202 ASP A C 1
ATOM 1568 O O . ASP A 1 202 ? -17.178 -9.745 2.162 1.00 85.06 202 ASP A O 1
ATOM 1572 N N . SER A 1 203 ? -15.855 -9.103 0.460 1.00 83.88 203 SER A N 1
ATOM 1573 C CA . SER A 1 203 ? -15.314 -7.928 1.147 1.00 83.88 203 SER A CA 1
ATOM 1574 C C . SER A 1 203 ? -16.413 -6.896 1.393 1.00 83.88 203 SER A C 1
ATOM 1576 O O . SER A 1 203 ? -16.568 -6.407 2.512 1.00 83.88 203 SER A O 1
ATOM 1578 N N . LEU A 1 204 ? -17.241 -6.623 0.381 1.00 88.56 204 LEU A N 1
ATOM 1579 C CA . LEU A 1 204 ? -18.384 -5.719 0.501 1.00 88.56 204 LEU A CA 1
ATOM 1580 C C . LEU A 1 204 ? -19.378 -6.199 1.568 1.00 88.56 204 LEU A C 1
ATOM 1582 O O . LEU A 1 204 ? -19.858 -5.388 2.359 1.00 88.56 204 LEU A O 1
ATOM 1586 N N . ALA A 1 205 ? -19.685 -7.499 1.618 1.00 88.00 205 ALA A N 1
ATOM 1587 C CA . ALA A 1 205 ? -20.574 -8.064 2.629 1.00 88.00 205 ALA A CA 1
ATOM 1588 C C . ALA A 1 205 ? -20.027 -7.854 4.050 1.00 88.00 205 ALA A C 1
ATOM 1590 O O . ALA A 1 205 ? -20.760 -7.382 4.918 1.00 88.00 205 ALA A O 1
ATOM 1591 N N . CYS A 1 206 ? -18.736 -8.111 4.271 1.00 88.56 206 CYS A N 1
ATOM 1592 C CA . CYS A 1 206 ? -18.092 -7.911 5.570 1.00 88.56 206 CYS A CA 1
ATOM 1593 C C . CYS A 1 206 ? -18.136 -6.438 6.023 1.00 88.56 206 CYS A C 1
ATOM 1595 O O . CYS A 1 206 ? -18.580 -6.135 7.132 1.00 88.56 206 CYS A O 1
ATOM 1597 N N . PHE A 1 207 ?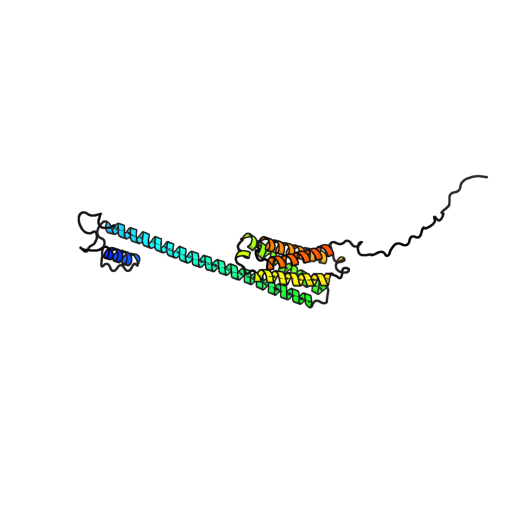 -17.792 -5.488 5.146 1.00 89.75 207 PHE A N 1
ATOM 1598 C CA . PHE A 1 207 ? -17.840 -4.063 5.500 1.00 89.75 207 PHE A CA 1
ATOM 1599 C C . PHE A 1 207 ? -19.267 -3.530 5.719 1.00 89.75 207 PHE A C 1
ATOM 1601 O O . PHE A 1 207 ? -19.450 -2.582 6.488 1.00 89.75 207 PHE A O 1
ATOM 1608 N N . ARG A 1 208 ? -20.302 -4.153 5.134 1.00 89.69 208 ARG A N 1
ATOM 1609 C CA . ARG A 1 208 ? -21.700 -3.857 5.509 1.00 89.69 208 ARG A CA 1
ATOM 1610 C C . ARG A 1 208 ? -22.000 -4.273 6.948 1.00 89.69 208 ARG A C 1
ATOM 1612 O O . ARG A 1 208 ? -22.661 -3.516 7.653 1.00 89.69 208 ARG A O 1
ATOM 1619 N N . VAL A 1 209 ? -21.504 -5.428 7.397 1.00 89.56 209 VAL A N 1
ATOM 1620 C CA . VAL A 1 209 ? -21.686 -5.890 8.786 1.00 89.56 209 VAL A CA 1
ATOM 1621 C C . VAL A 1 209 ? -20.972 -4.963 9.768 1.00 89.56 209 VAL A C 1
ATOM 1623 O O . VAL A 1 209 ? -21.562 -4.561 10.770 1.00 89.56 209 VAL A O 1
ATOM 1626 N N . VAL A 1 210 ? -19.740 -4.549 9.453 1.00 89.38 210 VAL A N 1
ATOM 1627 C CA . VAL A 1 210 ? -18.993 -3.538 10.226 1.00 89.38 210 VAL A CA 1
ATOM 1628 C C . VAL A 1 210 ? -19.829 -2.268 10.398 1.00 89.38 210 VAL A C 1
ATOM 1630 O O . VAL A 1 210 ? -20.016 -1.792 11.517 1.00 89.38 210 VAL A O 1
ATOM 1633 N N . ARG A 1 211 ? -20.398 -1.756 9.302 1.00 90.62 211 ARG A N 1
ATOM 1634 C CA . ARG A 1 211 ? -21.231 -0.550 9.309 1.00 90.62 211 ARG A CA 1
ATOM 1635 C C . ARG A 1 211 ? -22.500 -0.707 10.149 1.00 90.62 211 ARG A C 1
ATOM 1637 O O . ARG A 1 211 ? -22.844 0.192 10.915 1.00 90.62 211 ARG A O 1
ATOM 1644 N N . GLU A 1 212 ? -23.168 -1.850 10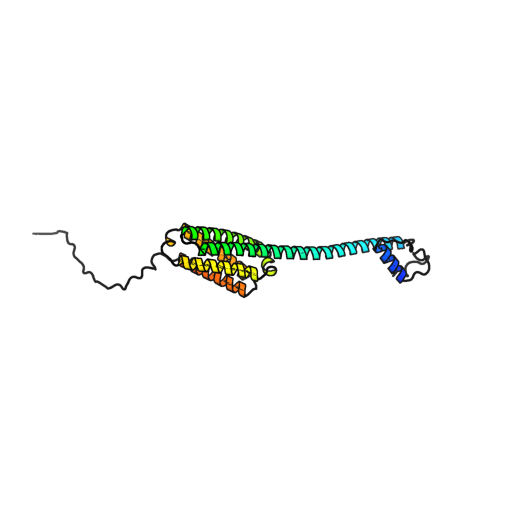.039 1.00 89.44 212 GLU A N 1
ATOM 1645 C CA . GLU A 1 212 ? -24.359 -2.162 10.830 1.00 89.44 212 GLU A CA 1
ATOM 1646 C C . GLU A 1 212 ? -24.038 -2.238 12.333 1.00 89.44 212 GLU A C 1
ATOM 1648 O O . GLU A 1 212 ? -24.770 -1.690 13.156 1.00 89.44 212 GLU A O 1
ATOM 1653 N N . ASN A 1 213 ? -22.902 -2.832 12.708 1.00 85.81 213 ASN A N 1
ATOM 1654 C CA . ASN A 1 213 ? -22.448 -2.861 14.100 1.00 85.81 213 ASN A CA 1
ATOM 1655 C C . ASN A 1 213 ? -22.093 -1.458 14.619 1.00 85.81 213 ASN A C 1
ATOM 1657 O O . ASN A 1 213 ? -22.474 -1.105 15.735 1.00 85.81 213 ASN A O 1
ATOM 1661 N N . CYS A 1 214 ? -21.441 -0.618 13.807 1.00 86.62 214 CYS A N 1
ATOM 1662 C CA . CYS A 1 214 ? -21.205 0.783 14.163 1.00 86.62 214 CYS A CA 1
ATOM 1663 C C . CYS A 1 214 ? -22.513 1.552 14.391 1.00 86.62 214 CYS A C 1
ATOM 1665 O O . CYS A 1 214 ? -22.593 2.350 15.327 1.00 86.62 214 CYS A O 1
ATOM 1667 N N . LYS A 1 215 ? -23.541 1.306 13.567 1.00 86.31 215 LYS A N 1
ATOM 1668 C CA . LYS A 1 215 ? -24.862 1.924 13.719 1.00 86.31 215 LYS A CA 1
ATOM 1669 C C . LYS A 1 215 ? -25.530 1.507 15.030 1.00 86.31 215 LYS A C 1
ATOM 1671 O O . LYS A 1 215 ? -25.944 2.378 15.784 1.00 86.31 215 LYS A O 1
ATOM 1676 N N . LYS A 1 216 ? -25.539 0.210 15.355 1.00 83.88 216 LYS A N 1
ATOM 1677 C CA . LYS A 1 216 ? -26.086 -0.300 16.626 1.00 83.88 216 LYS A CA 1
ATOM 1678 C C . LYS A 1 216 ? -25.436 0.356 17.843 1.00 83.88 216 LYS A C 1
ATOM 1680 O O . LYS A 1 216 ? -26.143 0.811 18.735 1.00 83.88 216 LYS A O 1
ATOM 1685 N N . ILE A 1 217 ? -24.104 0.458 17.854 1.00 81.69 217 ILE A N 1
ATOM 1686 C CA . ILE A 1 217 ? -23.360 1.120 18.939 1.00 81.69 217 ILE A CA 1
ATOM 1687 C C . ILE A 1 217 ? -23.764 2.596 19.055 1.00 81.69 217 ILE A C 1
ATOM 1689 O O . ILE A 1 217 ? -24.002 3.087 20.158 1.00 81.69 217 ILE A O 1
ATOM 1693 N N . ARG A 1 218 ? -23.867 3.302 17.922 1.00 82.38 218 ARG A N 1
ATOM 1694 C CA . ARG A 1 218 ? -24.279 4.712 17.876 1.00 82.38 218 ARG A CA 1
ATOM 1695 C C . ARG A 1 218 ? -25.702 4.903 18.410 1.00 82.38 218 ARG A C 1
ATOM 1697 O O . ARG A 1 218 ? -25.918 5.795 19.227 1.00 82.38 218 ARG A O 1
ATOM 1704 N N . ASP A 1 219 ? -26.635 4.044 18.005 1.00 80.69 219 ASP A N 1
ATOM 1705 C CA . ASP A 1 219 ? -28.038 4.085 18.431 1.00 80.69 219 ASP A CA 1
ATOM 1706 C C . ASP A 1 219 ? -28.178 3.784 19.936 1.00 80.69 219 ASP A C 1
ATOM 1708 O O . ASP A 1 219 ? -28.910 4.478 20.642 1.00 80.69 219 ASP A O 1
ATOM 1712 N N . SER A 1 220 ? -27.415 2.819 20.468 1.00 75.62 220 SER A N 1
ATOM 1713 C CA . SER A 1 220 ? -27.360 2.542 21.914 1.00 75.62 220 SER A CA 1
ATOM 1714 C C . SER A 1 220 ? -26.840 3.732 22.730 1.00 75.62 220 SER A C 1
ATOM 1716 O O . SER A 1 220 ? -27.276 3.948 23.864 1.00 75.62 220 SER A O 1
ATOM 1718 N N . LEU A 1 221 ? -25.934 4.527 22.155 1.00 72.44 221 LEU A N 1
ATOM 1719 C CA . LEU A 1 221 ? -25.360 5.702 22.808 1.00 72.44 221 LEU A CA 1
ATOM 1720 C C . LEU A 1 221 ? -26.276 6.938 22.749 1.00 72.44 221 LEU A C 1
ATOM 1722 O O . LEU A 1 221 ? -26.166 7.809 23.608 1.00 72.44 221 LEU A O 1
ATOM 1726 N N . ALA A 1 222 ? -27.183 7.007 21.769 1.00 66.25 222 ALA A N 1
ATOM 1727 C CA . ALA A 1 222 ? -28.078 8.143 21.532 1.00 66.25 222 ALA A CA 1
ATOM 1728 C C . ALA A 1 222 ? -29.361 8.151 22.398 1.00 66.25 222 ALA A C 1
ATOM 1730 O O . ALA A 1 222 ? -30.094 9.141 22.392 1.00 66.25 222 ALA A O 1
ATOM 1731 N N . LEU A 1 223 ? -29.664 7.078 23.141 1.00 55.91 223 LEU A N 1
ATOM 1732 C CA . LEU A 1 223 ? -30.895 6.970 23.942 1.00 55.91 223 LEU A CA 1
ATOM 1733 C C . LEU A 1 223 ? -30.894 7.920 25.172 1.00 55.91 223 LEU A C 1
ATOM 1735 O O . LEU A 1 223 ? -29.971 7.850 25.986 1.00 55.91 223 LEU A O 1
ATOM 1739 N N . PRO A 1 224 ? -31.937 8.750 25.391 1.00 48.25 224 PRO A N 1
ATOM 1740 C CA . PRO A 1 224 ? -32.087 9.558 26.607 1.00 48.25 224 PRO A CA 1
ATOM 1741 C C . PRO A 1 224 ? -32.477 8.714 27.850 1.00 48.25 224 PRO A C 1
ATOM 1743 O O . PRO A 1 224 ? -32.994 7.602 27.717 1.00 48.25 224 PRO A O 1
ATOM 1746 N N . PRO A 1 225 ? -32.226 9.206 29.084 1.00 48.09 225 PRO A N 1
ATOM 1747 C CA . PRO A 1 225 ? -32.410 8.466 30.347 1.00 48.09 225 PRO A CA 1
ATOM 1748 C C . PRO A 1 225 ? -33.849 8.061 30.713 1.00 48.09 225 PRO A C 1
ATOM 1750 O O . PRO A 1 225 ? -34.020 7.240 31.606 1.00 48.09 225 PRO A O 1
ATOM 1753 N N . SER A 1 226 ? -34.884 8.565 30.038 1.00 40.50 226 SER A N 1
ATOM 1754 C CA . SER A 1 226 ? -36.286 8.352 30.435 1.00 40.50 226 SER A CA 1
ATOM 1755 C C . SER A 1 226 ? -36.967 7.102 29.858 1.00 40.50 226 SER A C 1
ATOM 1757 O O . SER A 1 226 ? -38.103 6.827 30.224 1.00 40.50 226 SER A O 1
ATOM 1759 N N . ALA A 1 227 ? -36.319 6.329 28.981 1.00 45.66 227 ALA A N 1
ATOM 1760 C CA . ALA A 1 227 ? -36.976 5.214 28.281 1.00 45.66 227 ALA A CA 1
ATOM 1761 C C . ALA A 1 227 ? -36.757 3.817 28.905 1.00 45.66 227 ALA A C 1
ATOM 1763 O O . ALA A 1 227 ? -37.263 2.837 28.368 1.00 45.66 227 ALA A O 1
ATOM 1764 N N . VAL A 1 228 ? -35.997 3.699 30.004 1.00 47.00 228 VAL A N 1
ATOM 1765 C CA . VAL A 1 228 ? -35.634 2.388 30.600 1.00 47.00 228 VAL A CA 1
ATOM 1766 C C . VAL A 1 228 ? -36.383 2.083 31.907 1.00 47.00 228 VAL A C 1
ATOM 1768 O O . VAL A 1 228 ? -36.310 0.964 32.405 1.00 47.00 228 VAL A O 1
ATOM 1771 N N . VAL A 1 229 ? -37.186 3.008 32.441 1.00 42.75 229 VAL A N 1
ATOM 1772 C CA . VAL A 1 229 ? -38.104 2.669 33.540 1.00 42.75 229 VAL A CA 1
ATOM 1773 C C . VAL A 1 229 ? -39.414 2.182 32.933 1.00 42.75 229 VAL A C 1
ATOM 1775 O O . VAL A 1 229 ? -40.272 2.967 32.541 1.00 42.75 229 VAL A O 1
ATOM 1778 N N . GLY A 1 230 ? -39.546 0.861 32.824 1.00 41.12 230 GLY A N 1
ATOM 1779 C CA . GLY A 1 230 ? -40.855 0.234 32.747 1.00 41.12 230 GLY A CA 1
ATOM 1780 C C . GLY A 1 230 ? -41.584 0.486 34.062 1.00 41.12 230 GLY A C 1
ATOM 1781 O O . GLY A 1 230 ? -41.363 -0.236 35.031 1.00 41.12 230 GLY A O 1
ATOM 1782 N N . ASP A 1 231 ? -42.424 1.518 34.100 1.00 31.98 231 ASP A N 1
ATOM 1783 C CA . ASP A 1 231 ? -43.433 1.645 35.145 1.00 31.98 231 ASP A CA 1
ATOM 1784 C C . ASP A 1 231 ? -44.408 0.455 35.022 1.00 31.98 231 ASP A C 1
ATOM 1786 O O . ASP A 1 231 ? -44.952 0.217 33.935 1.00 31.98 231 ASP A O 1
ATOM 1790 N N . PRO A 1 232 ? -44.655 -0.320 36.095 1.00 38.38 232 PRO A N 1
ATOM 1791 C CA . PRO A 1 232 ? -45.781 -1.245 36.124 1.00 38.38 232 PRO A CA 1
ATOM 1792 C C . PRO A 1 232 ? -47.099 -0.450 36.034 1.00 38.38 232 PRO A C 1
ATOM 1794 O O . PRO A 1 232 ? -47.137 0.731 36.386 1.00 38.38 232 PRO A O 1
ATOM 1797 N N . PRO A 1 233 ? -48.197 -1.062 35.548 1.00 38.00 233 PRO A N 1
ATOM 1798 C CA . PRO A 1 233 ? -49.399 -0.330 35.175 1.00 38.00 233 PRO A CA 1
ATOM 1799 C C . PRO A 1 233 ? -49.961 0.433 36.376 1.00 38.00 233 PRO A C 1
ATOM 1801 O O . PRO A 1 233 ? -50.259 -0.139 37.425 1.00 38.00 233 PRO A O 1
ATOM 1804 N N . SER A 1 234 ? -50.112 1.740 36.189 1.00 39.06 234 SER A N 1
ATOM 1805 C CA . SER A 1 234 ? -50.684 2.688 37.134 1.00 39.06 234 SER A CA 1
ATOM 1806 C C . SER A 1 234 ? -52.081 2.248 37.588 1.00 39.06 234 SER A C 1
ATOM 1808 O O . SER A 1 234 ? -53.080 2.417 36.886 1.00 39.06 234 SER A O 1
ATOM 1810 N N . GLN A 1 235 ? -52.173 1.696 38.803 1.00 40.16 235 GLN A N 1
ATOM 1811 C CA . GLN A 1 235 ? -53.447 1.577 39.506 1.00 40.16 235 GLN A CA 1
ATOM 1812 C C . GLN A 1 235 ? -53.920 2.977 39.909 1.00 40.16 235 GLN A C 1
ATOM 1814 O O . GLN A 1 235 ? -53.255 3.699 40.652 1.00 40.16 235 GLN A O 1
ATOM 1819 N N . ARG A 1 236 ? -55.089 3.358 39.385 1.00 42.59 236 ARG A N 1
ATOM 1820 C CA . ARG A 1 236 ? -55.835 4.557 39.777 1.00 42.59 236 ARG A CA 1
ATOM 1821 C C . ARG A 1 236 ? -56.113 4.533 41.279 1.00 42.59 236 ARG A C 1
ATOM 1823 O O . ARG A 1 236 ? -56.732 3.593 41.765 1.00 42.59 236 ARG A O 1
ATOM 1830 N N . VAL A 1 237 ? -55.797 5.628 41.961 1.00 44.59 237 VAL A N 1
ATOM 1831 C CA . VAL A 1 237 ? -56.452 6.009 43.217 1.00 44.59 237 VAL A CA 1
ATOM 1832 C C . VAL A 1 237 ? -56.998 7.425 43.015 1.00 44.59 237 VAL A C 1
ATOM 1834 O O . VAL A 1 237 ? -56.200 8.339 42.797 1.00 44.59 237 VAL A O 1
ATOM 1837 N N . PRO A 1 238 ? -58.324 7.648 43.030 1.00 44.91 238 PRO A N 1
ATOM 1838 C CA . PRO A 1 238 ? -58.871 8.996 43.097 1.00 44.91 238 PRO A CA 1
ATOM 1839 C C . PRO A 1 238 ? -58.583 9.545 44.500 1.00 44.91 238 PRO A C 1
ATOM 1841 O O . PRO A 1 238 ? -59.002 8.941 45.485 1.00 44.91 238 PRO A O 1
ATOM 1844 N N . ARG A 1 239 ? -57.848 10.657 44.613 1.00 41.84 239 ARG A N 1
ATOM 1845 C CA . ARG A 1 239 ? -57.807 11.418 45.869 1.00 41.84 239 ARG A CA 1
ATOM 1846 C C . ARG A 1 239 ? -58.972 12.396 45.884 1.00 41.84 239 ARG A C 1
ATOM 1848 O O . ARG A 1 239 ? -59.047 13.269 45.022 1.00 41.84 239 ARG A O 1
ATOM 1855 N N . ASP A 1 240 ? -59.835 12.231 46.878 1.00 41.69 240 ASP A N 1
ATOM 1856 C CA . ASP A 1 240 ? -60.827 13.217 47.294 1.00 41.69 240 ASP A CA 1
ATOM 1857 C C . ASP A 1 240 ? -60.171 14.575 47.620 1.00 41.69 240 ASP A C 1
ATOM 1859 O O . ASP A 1 240 ? -59.020 14.610 48.076 1.00 41.69 240 ASP A O 1
ATOM 1863 N N . PRO A 1 241 ? -60.880 15.703 47.437 1.00 45.53 241 PRO A N 1
ATOM 1864 C CA . PRO A 1 241 ? -60.382 17.009 47.836 1.00 45.53 241 PRO A CA 1
ATOM 1865 C C . PRO A 1 241 ? -60.527 17.183 49.354 1.00 45.53 241 PR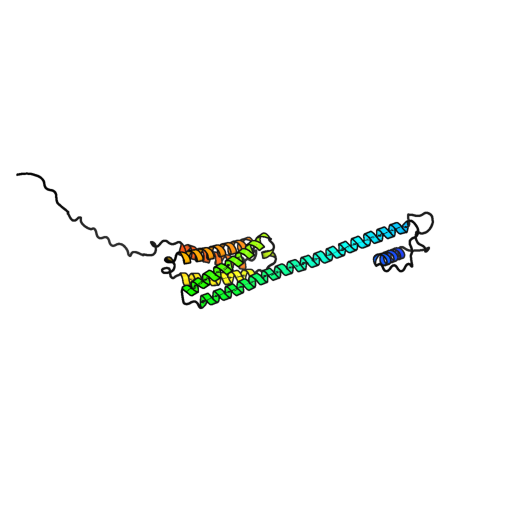O A C 1
ATOM 1867 O O . PRO A 1 241 ? -61.640 17.182 49.880 1.00 45.53 241 PRO A O 1
ATOM 1870 N N . GLN A 1 242 ? -59.406 17.362 50.061 1.00 46.41 242 GLN A N 1
ATOM 1871 C CA . GLN A 1 242 ? -59.423 17.850 51.442 1.00 46.41 242 GLN A CA 1
ATOM 1872 C C . GLN A 1 242 ? -59.520 19.385 51.504 1.00 46.41 242 GLN A C 1
ATOM 1874 O O . GLN A 1 242 ? -59.048 20.064 50.589 1.00 46.41 242 GLN A O 1
ATOM 1879 N N . PRO A 1 243 ? -60.132 19.932 52.572 1.00 53.62 243 PRO A N 1
ATOM 1880 C CA . PRO A 1 243 ? -60.490 21.337 52.676 1.00 53.62 243 PRO A CA 1
ATOM 1881 C C . PRO A 1 243 ? -59.406 22.138 53.407 1.00 53.62 243 PRO A C 1
ATOM 1883 O O . PRO A 1 243 ? -58.922 21.713 54.452 1.00 53.62 243 PRO A O 1
ATOM 1886 N N . GLU A 1 244 ? -59.105 23.344 52.932 1.00 45.12 244 GLU A N 1
ATOM 1887 C CA . GLU A 1 244 ? -58.460 24.365 53.758 1.00 45.12 244 GLU A CA 1
ATOM 1888 C C . GLU A 1 244 ? -59.344 25.605 53.807 1.00 45.12 244 GLU A C 1
ATOM 1890 O O . GLU A 1 244 ? -59.687 26.213 52.792 1.00 45.12 244 GLU A O 1
ATOM 1895 N N . GLY A 1 245 ? -59.778 25.914 55.026 1.00 46.31 245 GLY A N 1
ATOM 1896 C CA . GLY A 1 245 ? -60.528 27.108 55.354 1.00 46.31 245 GLY A CA 1
ATOM 1897 C C . GLY A 1 245 ? -59.631 28.247 55.821 1.00 46.31 245 GLY A C 1
ATOM 1898 O O . GLY A 1 245 ? -58.454 28.071 56.120 1.00 46.31 245 GLY A O 1
ATOM 1899 N N . GLY A 1 246 ? -60.260 29.410 55.971 1.00 41.00 246 GLY A N 1
ATOM 1900 C CA . GLY A 1 246 ? -59.745 30.508 56.782 1.00 41.00 246 GLY A CA 1
ATOM 1901 C C . GLY A 1 246 ? -59.956 31.867 56.133 1.00 41.00 246 GLY A C 1
ATOM 1902 O O . GLY A 1 246 ? -59.185 32.258 55.266 1.00 41.00 246 GLY A O 1
ATOM 1903 N N . GLY A 1 247 ? -60.970 32.617 56.581 1.00 40.91 247 GLY A N 1
ATOM 1904 C CA . GLY A 1 247 ? -61.107 34.016 56.166 1.00 40.91 247 GLY A CA 1
ATOM 1905 C C . GLY A 1 247 ? -62.432 34.709 56.470 1.00 40.91 247 GLY A C 1
ATOM 1906 O O . GLY A 1 247 ? -63.088 35.171 55.552 1.00 40.91 247 GLY A O 1
ATOM 1907 N N . VAL A 1 248 ? -62.810 34.749 57.752 1.00 51.09 248 VAL A N 1
ATOM 1908 C CA . VAL A 1 248 ? -63.456 35.866 58.479 1.00 51.09 248 VAL A CA 1
ATOM 1909 C C . VAL A 1 248 ? -64.308 36.872 57.680 1.00 51.09 248 VAL A C 1
ATOM 1911 O O . VAL A 1 248 ? -63.793 37.672 56.905 1.00 51.09 248 VAL A O 1
ATOM 1914 N N . GLY A 1 249 ? -65.588 36.990 58.056 1.00 40.22 249 GLY A N 1
ATOM 1915 C CA . GLY A 1 249 ? -66.350 38.212 57.809 1.00 40.22 249 GLY A CA 1
ATOM 1916 C C . GLY A 1 249 ? -67.824 38.164 58.217 1.00 40.22 249 GLY A C 1
ATOM 1917 O O . GLY A 1 249 ? -68.631 37.561 57.523 1.00 40.22 249 GLY A O 1
ATOM 1918 N N . SER A 1 250 ? -68.168 38.954 59.244 1.00 43.78 250 SER A N 1
ATOM 1919 C CA . SER A 1 250 ? -69.442 39.690 59.394 1.00 43.78 250 SER A CA 1
ATOM 1920 C C . SER A 1 250 ? -70.510 39.176 60.384 1.00 43.78 250 SER A C 1
ATOM 1922 O O . SER A 1 250 ? -71.244 38.232 60.117 1.00 43.78 250 SER A O 1
ATOM 1924 N N . ARG A 1 251 ? -70.666 39.989 61.448 1.00 46.97 251 ARG A N 1
ATOM 1925 C CA . ARG A 1 251 ? -71.908 40.437 62.122 1.00 46.97 251 ARG A CA 1
ATOM 1926 C C . ARG A 1 251 ? -72.767 39.404 62.870 1.00 46.97 251 ARG A C 1
ATOM 1928 O O . ARG A 1 251 ? -73.601 38.738 62.268 1.00 46.97 251 ARG A O 1
ATOM 1935 N N . ARG A 1 252 ? -72.802 39.524 64.199 1.00 45.44 252 ARG A N 1
ATOM 1936 C CA . ARG A 1 252 ? -73.757 40.375 64.941 1.00 45.44 252 ARG A CA 1
ATOM 1937 C C . ARG A 1 252 ? -73.343 40.505 66.400 1.00 45.44 252 ARG A C 1
ATOM 1939 O O . ARG A 1 252 ? -72.701 39.559 66.897 1.00 45.44 252 ARG A O 1
#

Sequence (252 aa):
MYSCLTVHGHGVDKPGLGFLDGIYFSIVTVTSLGYGDISPVGLSRLIVGLEVLFGLAIMGIMIAKVTSRRLSYYVQRLFAADAQRYLNSSTDRLDTIRESLNTAEAMDDIWNTVVRLHTETRVLHDYIDLESKQHALFTIISEHSVRRVGTSLEGILSQLTRLLSLPTELRSQANRQTGLLALTTVLDRIALLVLTQCSGQDSLACFRVVRENCKKIRDSLALPPSAVVGDPPSQRVPRDPQPEGGGVGSRR

Mean predicted aligned error: 14.32 Å

Nearest PDB structures (foldseek):
  5fb7-assembly1_C  TM=5.846E-01  e=7.313E-02  Talaromyces marneffei PM1
  5csd-assembly2_B  TM=6.292E-01  e=1.335E-01  Talaromyces marneffei PM1
  7pp2-assembly1_A  TM=5.272E-01  e=4.429E-02  Oryza sativa
  5j5k-assembly1_A  TM=4.896E-01  e=4.896E-02  Aspergillus fumigatus Af293
  6j6f-assembly1_B  TM=5.669E-01  e=1.721E+00  Talaromyces marneffei PM1

Secondary structure (DSSP, 8-state):
--SSS-SSS-SBSSTT--HHHHHHHHHHHHTT----SS-B-TTHHHHHHHHHHHHHHHHHHHHHHHHHHHHHHHHHHHHHHHHHHHHHHHHHHHHHHHHHHHT--SHHHHHHHHHHHHHHHHHHHHHHHHHHHTT-HHHHS-HHHHHHHHHHHHHHHHHHHHHHT-TTTTTS-HHHHHHHHHHHHHHHHHHHHHHHH---HHHHHHHHHHHHHHHHHHHHHH--GGGS--PPP----PPPPPP---------

Foldseek 3Di:
DQPPDDPDDRQKPDPDDDPVVVVVCLVCVLVVVCPVPIDGHDPVVVVSVVSNVVSVVVVVVVVVVVVVVVVVVVVLVVVQVVLLVVLVVLLVVLLVLLVQLVPDPDPVSVLVSLLSLLVSLLVVLVVLVVVLVVLSHQVRYDLVSLQSSLVSLLSSLVSVLVVPVPQPPQLVDPVSLVSLLSSLVSLLSVLVSCCVRHPDPSSVVSSVSSNVSSVVSVVSNPDDPPPPDPDDDDDDDDDDDDDDDDDDDDDD

Solvent-accessible surface area (backbone atoms only — not comparable to full-atom values): 14803 Å² total; per-residue (Å²): 143,77,88,86,80,72,97,71,69,69,51,37,83,62,90,86,77,53,74,66,54,53,52,50,50,50,50,35,52,68,68,67,63,57,85,70,87,75,45,63,42,74,74,42,42,58,54,53,52,50,51,44,54,51,52,52,52,52,51,50,52,51,51,50,53,55,51,49,54,53,50,55,53,52,53,53,52,48,54,31,50,50,55,45,49,50,45,45,54,50,32,54,52,45,47,52,49,39,52,53,52,74,71,43,83,49,72,66,52,42,48,54,47,51,53,51,48,36,52,54,51,46,55,51,37,55,51,50,56,60,39,57,75,66,69,48,51,68,80,59,38,60,63,65,52,56,29,48,39,33,53,42,52,35,52,40,50,54,50,49,52,59,67,55,70,59,74,74,70,62,72,74,38,64,71,60,48,52,53,53,51,52,35,38,51,49,50,40,50,44,32,51,54,47,59,75,62,49,85,49,67,69,39,44,54,41,29,50,50,37,40,52,52,35,48,52,55,51,55,68,68,68,62,69,90,78,79,77,69,80,75,73,85,83,78,86,73,88,78,77,89,81,87,84,86,88,82,87,86,86,89,134

Radius of gyration: 40.9 Å; Cα contacts (8 Å, |Δi|>4): 158; chains: 1; bounding box: 110×52×129 Å

pLDDT: mean 77.24, std 16.8, range [31.98, 96.0]